Protein AF-A0A950A1R6-F1 (afdb_monomer_lite)

Foldseek 3Di:
DDDDDDDDDDDDLDDDDDDQQCQQDPVSLLPDQAFEAEDEDPVVVLVVQLLCCCVPPVDDSVVSVVVCVVCVVVCVVRRVVSQVSHQKYWYWYQAPVRDPQWTKIKIKGAQQADFQDQVVLAPPPPQQWDWDDDPRIIIIIGTSPHDPVSLVSSLVSLVVVVVVVVVVDDPCQQWDDDPNDIHGTSNRSNVVSRVVSSSSQQSVCVVVPDPHNTPVSPPPPPD

Radius of gyration: 19.08 Å; chains: 1; bounding box: 58×54×48 Å

Secondary structure (DSSP, 8-state):
--PPPP-PPPP-S-----STTTTSSHHHHHT-S--EEE---HHHHHHHHHHHHHHHH---HHHHHHHHHHHHHHIIIIIGGGGGG-SEEEEEE--TT-SSSS-EEEEEE-TTSPPP--GGGTTTS-SSEEEEEETTEEEEEE-TT--HHHHHHHHHHHHHTTGGGGGG--TTTTEEEETTEEEE-HHHHHHHHHHHHHHHHHHHHHHTT-S-S-TTSS-----

Sequence (223 aa):
GTFAAAEYVRPAQFTIVEGLLGFHSLAMRDNYDVRVFLDPPEDLRRKWKVQRDCSRRGYTTDQVLDELDRREADAEAYIRPQRRHADMVISFMPGDRGDPEHLDARIVMRPGIVHPELSPVIEGGADGISLVARGAESSLWVRGTISPARSAAIEEAVWDRMHFASHLRTERLGEFTVGTALHRSEPLAITQLLVLYHLVTARAAIALGAEHARSDLAPSRTL

pLDDT: mean 89.32, std 11.27, range [33.69, 98.56]

Structure (mmCIF, N/CA/C/O backbone):
data_AF-A0A950A1R6-F1
#
_entry.id   AF-A0A950A1R6-F1
#
loop_
_atom_site.group_PDB
_atom_site.id
_atom_site.type_symbol
_atom_site.label_atom_id
_atom_site.label_alt_id
_atom_site.label_comp_id
_atom_site.label_asym_id
_atom_site.label_entity_id
_atom_site.label_seq_id
_atom_site.pdbx_PDB_ins_code
_atom_site.Cartn_x
_atom_site.Cartn_y
_atom_site.Cartn_z
_atom_site.occupancy
_atom_site.B_iso_or_equiv
_atom_site.auth_seq_id
_atom_site.auth_comp_id
_atom_site.auth_asym_id
_atom_site.auth_atom_id
_atom_site.pdbx_PDB_model_num
ATOM 1 N N . GLY A 1 1 ? 9.796 -21.939 -15.899 1.00 79.62 1 GLY A N 1
ATOM 2 C CA . GLY A 1 1 ? 9.345 -22.331 -14.553 1.00 79.62 1 GLY A CA 1
ATOM 3 C C . GLY A 1 1 ? 8.593 -23.632 -14.677 1.00 79.62 1 GLY A C 1
ATOM 4 O O . GLY A 1 1 ? 7.817 -23.756 -15.614 1.00 79.62 1 GLY A O 1
ATOM 5 N N . THR A 1 2 ? 8.864 -24.593 -13.804 1.00 92.31 2 THR A N 1
ATOM 6 C CA . THR A 1 2 ? 8.184 -25.896 -13.739 1.00 92.31 2 THR A CA 1
ATOM 7 C C . THR A 1 2 ? 7.482 -26.015 -12.391 1.00 92.31 2 THR A C 1
ATOM 9 O O . THR A 1 2 ? 7.932 -25.409 -11.418 1.00 92.31 2 THR A O 1
ATOM 12 N N . PHE A 1 3 ? 6.388 -26.770 -12.320 1.00 95.62 3 PHE A N 1
ATOM 13 C CA . PHE A 1 3 ? 5.718 -27.024 -11.046 1.00 95.62 3 PHE A CA 1
ATOM 14 C C . PHE A 1 3 ? 6.556 -27.968 -10.177 1.00 95.62 3 PHE A C 1
ATOM 16 O O . PHE A 1 3 ? 7.070 -28.973 -10.669 1.00 95.62 3 PHE A O 1
ATOM 23 N N . ALA A 1 4 ? 6.699 -27.621 -8.899 1.00 94.62 4 ALA A N 1
ATOM 24 C CA . ALA A 1 4 ? 7.266 -28.494 -7.877 1.00 94.62 4 ALA A CA 1
ATOM 25 C C . ALA A 1 4 ? 6.161 -29.347 -7.228 1.00 94.62 4 ALA A C 1
ATOM 27 O O . ALA A 1 4 ? 4.973 -29.155 -7.500 1.00 94.62 4 ALA A O 1
ATOM 28 N N . ALA A 1 5 ? 6.555 -30.293 -6.372 1.00 96.62 5 ALA A N 1
ATOM 29 C CA . ALA A 1 5 ? 5.605 -31.032 -5.548 1.00 96.62 5 ALA A CA 1
ATOM 30 C C . ALA A 1 5 ? 4.842 -30.080 -4.611 1.00 96.62 5 ALA A C 1
ATOM 32 O O . ALA A 1 5 ? 5.361 -29.039 -4.211 1.00 96.62 5 ALA A O 1
ATOM 33 N N . ALA A 1 6 ? 3.607 -30.444 -4.267 1.00 96.12 6 ALA A N 1
ATOM 34 C CA . ALA A 1 6 ? 2.815 -29.667 -3.324 1.00 96.12 6 ALA A CA 1
ATOM 35 C C . ALA A 1 6 ? 3.449 -29.697 -1.925 1.00 96.12 6 ALA A C 1
ATOM 37 O O . ALA A 1 6 ? 3.903 -30.744 -1.460 1.00 96.12 6 ALA A O 1
ATOM 38 N N . GLU A 1 7 ? 3.417 -28.555 -1.243 1.00 96.25 7 GLU A N 1
ATOM 39 C CA . GLU A 1 7 ? 3.872 -28.412 0.137 1.00 96.25 7 GLU A CA 1
ATOM 40 C C . GLU A 1 7 ? 2.683 -28.138 1.057 1.00 96.25 7 GLU A C 1
ATOM 42 O O . GLU A 1 7 ? 1.759 -27.398 0.713 1.00 96.25 7 GLU A O 1
ATOM 47 N N . TYR A 1 8 ? 2.701 -28.742 2.246 1.00 95.94 8 TYR A N 1
ATOM 48 C CA . TYR A 1 8 ? 1.672 -28.493 3.246 1.00 95.94 8 TYR A CA 1
ATOM 49 C C . TYR A 1 8 ? 1.947 -27.182 3.983 1.00 95.94 8 TYR A C 1
ATOM 51 O O . TYR A 1 8 ? 2.934 -27.059 4.711 1.00 95.94 8 TYR A O 1
ATOM 59 N N . VAL A 1 9 ? 1.032 -26.226 3.842 1.00 94.75 9 VAL A N 1
ATOM 60 C CA . VAL A 1 9 ? 1.087 -24.939 4.538 1.00 94.75 9 VAL A CA 1
ATOM 61 C C . VAL A 1 9 ? 0.220 -25.015 5.793 1.00 94.75 9 VAL A C 1
ATOM 63 O O . VAL A 1 9 ? -0.993 -25.203 5.715 1.00 94.75 9 VAL A O 1
ATOM 66 N N . ARG A 1 10 ? 0.843 -24.883 6.970 1.00 95.75 10 ARG A N 1
ATOM 67 C CA . ARG A 1 10 ? 0.118 -24.826 8.248 1.00 95.75 10 ARG A CA 1
ATOM 68 C C . ARG A 1 10 ? -0.588 -23.474 8.396 1.00 95.75 10 ARG A C 1
ATOM 70 O O . ARG A 1 10 ? 0.050 -22.458 8.123 1.00 95.75 10 ARG A O 1
ATOM 77 N N . PRO A 1 11 ? -1.836 -23.440 8.898 1.00 93.31 11 PRO A N 1
ATOM 78 C CA . PRO A 1 11 ? -2.478 -22.187 9.274 1.00 93.31 11 PRO A CA 1
ATOM 79 C C . PRO A 1 11 ? -1.619 -21.405 10.272 1.00 93.31 11 PRO A C 1
ATOM 81 O O . PRO A 1 11 ? -1.135 -21.959 11.262 1.00 93.31 11 PRO A O 1
ATOM 84 N N . ALA A 1 12 ? -1.440 -20.117 10.000 1.00 92.62 12 ALA A N 1
ATOM 85 C CA . ALA A 1 12 ? -0.732 -19.176 10.856 1.00 92.62 12 ALA A CA 1
ATOM 86 C C . ALA A 1 12 ? -1.685 -18.071 11.323 1.00 92.62 12 ALA A C 1
ATOM 88 O O . ALA A 1 12 ? -2.748 -17.869 10.741 1.00 92.62 12 ALA A O 1
ATOM 89 N N . GLN A 1 13 ? -1.289 -17.327 12.361 1.00 90.12 13 GLN A N 1
ATOM 90 C CA . GLN A 1 13 ? -2.069 -16.179 12.850 1.00 90.12 13 GLN A CA 1
ATOM 91 C C . GLN A 1 13 ? -2.249 -15.095 11.782 1.00 90.12 13 GLN A C 1
ATOM 93 O O . GLN A 1 13 ? -3.247 -14.385 11.790 1.00 90.12 13 GLN A O 1
ATOM 98 N N . PHE A 1 14 ? -1.278 -14.983 10.877 1.00 92.50 14 PHE A N 1
ATOM 99 C CA . PHE A 1 14 ? -1.324 -14.127 9.705 1.00 92.50 14 PHE A CA 1
ATOM 100 C C . PHE A 1 14 ? -0.928 -14.953 8.488 1.00 92.50 14 PHE A C 1
ATOM 102 O O . PHE A 1 14 ? 0.112 -15.610 8.503 1.00 92.50 14 PHE A O 1
ATOM 109 N N . THR A 1 15 ? -1.741 -14.893 7.437 1.00 94.00 15 THR A N 1
ATOM 110 C CA . THR A 1 15 ? -1.428 -15.487 6.134 1.00 94.00 15 THR A CA 1
ATOM 111 C C . THR A 1 15 ? -1.479 -14.383 5.089 1.00 94.00 15 THR A C 1
ATOM 113 O O . THR A 1 15 ? -2.528 -13.783 4.876 1.00 94.00 15 THR A O 1
ATOM 116 N N . ILE A 1 16 ? -0.342 -14.097 4.453 1.00 94.50 16 ILE A N 1
ATOM 117 C CA . ILE A 1 16 ? -0.253 -13.112 3.372 1.00 94.50 16 ILE A CA 1
ATOM 118 C C . ILE A 1 16 ? -0.259 -13.871 2.051 1.00 94.50 16 ILE A C 1
ATOM 120 O O . ILE A 1 16 ? 0.627 -14.685 1.793 1.00 94.50 16 ILE A O 1
ATOM 124 N N . VAL A 1 17 ? -1.257 -13.596 1.215 1.00 95.00 17 VAL A N 1
ATOM 125 C CA . VAL A 1 17 ? -1.349 -14.133 -0.144 1.00 95.00 17 VAL A CA 1
ATOM 126 C C . VAL A 1 17 ? -0.977 -13.020 -1.115 1.00 95.00 17 VAL A C 1
ATOM 128 O O . VAL A 1 17 ? -1.732 -12.064 -1.279 1.00 95.00 17 VAL A O 1
ATOM 131 N N . GLU A 1 18 ? 0.187 -13.133 -1.757 1.00 95.88 18 GLU A N 1
ATOM 132 C CA . GLU A 1 18 ? 0.622 -12.190 -2.792 1.00 95.88 18 GLU A CA 1
ATOM 133 C C . GLU A 1 18 ? 0.590 -12.820 -4.184 1.00 95.88 18 GLU A C 1
ATOM 135 O O . GLU A 1 18 ? 0.869 -14.005 -4.371 1.00 95.88 18 GLU A O 1
ATOM 140 N N . GLY A 1 19 ? 0.269 -12.012 -5.190 1.00 94.81 19 GLY A N 1
ATOM 141 C CA . GLY A 1 19 ? 0.317 -12.452 -6.573 1.00 94.81 19 GLY A CA 1
ATOM 142 C C . GLY A 1 19 ? -0.519 -11.595 -7.507 1.00 94.81 19 GLY A C 1
ATOM 143 O O . GLY A 1 19 ? -1.143 -10.611 -7.121 1.00 94.81 19 GLY A O 1
ATOM 144 N N . LEU A 1 20 ? -0.536 -12.009 -8.770 1.00 96.44 20 LEU A N 1
ATOM 145 C CA . LEU A 1 20 ? -1.215 -11.306 -9.858 1.00 96.44 20 LEU A CA 1
ATOM 146 C C . LEU A 1 20 ? -2.751 -11.376 -9.755 1.00 96.44 20 LEU A C 1
ATOM 148 O O . LEU A 1 20 ? -3.447 -10.451 -10.160 1.00 96.44 20 LEU A O 1
ATOM 152 N N . LEU A 1 21 ? -3.293 -12.468 -9.211 1.00 96.06 21 LEU A N 1
ATOM 153 C CA . LEU A 1 21 ? -4.729 -12.779 -9.238 1.00 96.06 21 LEU A CA 1
ATOM 154 C C . LEU A 1 21 ? -5.360 -12.840 -7.840 1.00 96.06 21 LEU A C 1
ATOM 156 O O . LEU A 1 21 ? -6.347 -13.546 -7.639 1.00 96.06 21 LEU A O 1
ATOM 160 N N . GLY A 1 22 ? -4.792 -12.104 -6.879 1.00 94.12 22 GLY A N 1
ATOM 161 C CA . GLY A 1 22 ? -5.210 -12.140 -5.477 1.00 94.12 22 GLY A CA 1
ATOM 162 C C . GLY A 1 22 ? -6.711 -11.917 -5.279 1.00 94.12 22 GLY A C 1
ATOM 163 O O . GLY A 1 22 ? -7.313 -12.603 -4.467 1.00 94.12 22 GLY A O 1
ATOM 164 N N . PHE A 1 23 ? -7.346 -11.045 -6.067 1.00 95.50 23 PHE A N 1
ATOM 165 C CA . PHE A 1 23 ? -8.772 -10.707 -5.972 1.00 95.50 23 PHE A CA 1
ATOM 166 C C . PHE A 1 23 ? -9.570 -11.168 -7.199 1.00 95.50 23 PHE A C 1
ATOM 168 O O . PHE A 1 23 ? -10.625 -10.608 -7.499 1.00 95.50 23 PHE A O 1
ATOM 175 N N . HIS A 1 24 ? -9.088 -12.155 -7.957 1.00 94.50 24 HIS A N 1
ATOM 176 C CA . HIS A 1 24 ? -9.729 -12.524 -9.217 1.00 94.50 24 HIS A CA 1
ATOM 177 C C . HIS A 1 24 ? -11.096 -13.191 -9.007 1.00 94.50 24 HIS A C 1
ATOM 179 O O . HIS A 1 24 ? -12.072 -12.776 -9.630 1.00 94.50 24 HIS A O 1
ATOM 185 N N . SER A 1 25 ? -11.205 -14.154 -8.088 1.00 94.31 25 SER A N 1
ATOM 186 C CA . SER A 1 25 ? -12.471 -14.837 -7.782 1.00 94.31 25 SER A CA 1
ATOM 187 C C . SER A 1 25 ? -13.187 -14.210 -6.584 1.00 94.31 25 SER A C 1
ATOM 189 O O . SER A 1 25 ? -12.543 -13.671 -5.687 1.00 94.31 25 SER A O 1
ATOM 191 N N . LEU A 1 26 ? -14.522 -14.294 -6.556 1.00 93.62 26 LEU A N 1
ATOM 192 C CA . LEU A 1 26 ? -15.313 -13.849 -5.403 1.00 93.62 26 LEU A CA 1
ATOM 193 C C . LEU A 1 26 ? -14.938 -14.635 -4.139 1.00 93.62 26 LEU A C 1
ATOM 195 O O . LEU A 1 26 ? -14.620 -14.027 -3.128 1.00 93.62 26 LEU A O 1
ATOM 199 N N . ALA A 1 27 ? -14.830 -15.963 -4.249 1.00 92.44 27 ALA A N 1
ATOM 200 C CA . ALA A 1 27 ? -14.445 -16.823 -3.135 1.00 92.44 27 ALA A CA 1
ATOM 201 C C . ALA A 1 27 ? -13.126 -16.385 -2.478 1.00 92.44 27 ALA A C 1
ATOM 203 O O . ALA A 1 27 ? -13.038 -16.351 -1.260 1.00 92.44 27 ALA A O 1
ATOM 204 N N . MET A 1 28 ? -12.107 -15.988 -3.249 1.00 92.19 28 MET A N 1
ATOM 205 C CA . MET A 1 28 ? -10.870 -15.456 -2.661 1.00 92.19 28 MET A CA 1
ATOM 206 C C . MET A 1 28 ? -11.112 -14.139 -1.918 1.00 92.19 28 MET A C 1
ATOM 208 O O . MET A 1 28 ? -10.636 -13.977 -0.802 1.00 92.19 28 MET A O 1
ATOM 212 N N . ARG A 1 29 ? -11.876 -13.211 -2.508 1.00 93.00 29 ARG A N 1
ATOM 213 C CA . ARG A 1 29 ? -12.161 -11.892 -1.910 1.00 93.00 29 ARG A CA 1
ATOM 214 C C . ARG A 1 29 ? -12.887 -11.989 -0.573 1.00 93.00 29 ARG A C 1
ATOM 216 O O . ARG A 1 29 ? -12.675 -11.111 0.264 1.00 93.00 29 ARG A O 1
ATOM 223 N N . ASP A 1 30 ? -13.725 -13.004 -0.412 1.00 91.56 30 ASP A N 1
ATOM 224 C CA . ASP A 1 30 ? -14.520 -13.222 0.798 1.00 91.56 30 ASP A CA 1
ATOM 225 C C . ASP A 1 30 ? -13.678 -13.819 1.936 1.00 91.56 30 ASP A C 1
ATOM 227 O O . ASP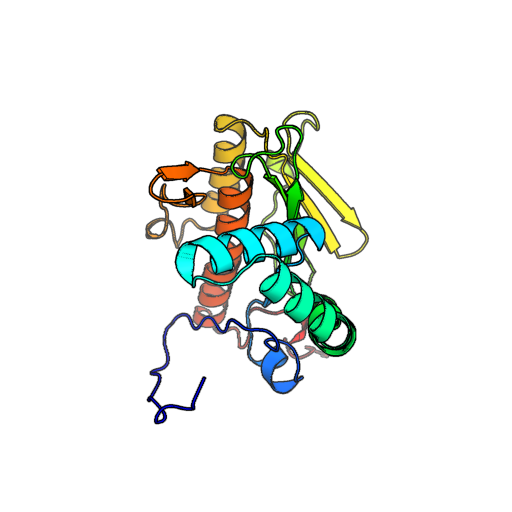 A 1 30 ? -14.048 -13.695 3.092 1.00 91.56 30 ASP A O 1
ATOM 231 N N . ASN A 1 31 ? -12.510 -14.399 1.630 1.00 91.69 31 ASN A N 1
ATOM 232 C CA . ASN A 1 31 ? -11.597 -14.973 2.625 1.00 91.69 31 ASN A CA 1
ATOM 233 C C . ASN A 1 31 ? -10.536 -13.986 3.148 1.00 91.69 31 ASN A C 1
ATOM 235 O O . ASN A 1 31 ? -9.725 -14.365 3.990 1.00 91.69 31 ASN A O 1
ATOM 239 N N . TYR A 1 32 ? -10.476 -12.751 2.638 1.00 93.94 32 TYR A N 1
ATOM 240 C CA . TYR A 1 32 ? -9.476 -11.773 3.082 1.00 93.94 32 TYR A CA 1
ATOM 241 C C . TYR A 1 32 ? -10.065 -10.728 4.017 1.00 93.94 32 TYR A C 1
ATOM 243 O O . TYR A 1 32 ? -10.950 -9.965 3.621 1.00 93.94 32 TYR A O 1
ATOM 251 N N . ASP A 1 33 ? -9.452 -10.600 5.191 1.00 94.81 33 ASP A N 1
ATOM 252 C CA . ASP A 1 33 ? -9.733 -9.535 6.155 1.00 94.81 33 ASP A CA 1
ATOM 253 C C . ASP A 1 33 ? -9.208 -8.164 5.720 1.00 94.81 33 ASP A C 1
ATOM 255 O O . ASP A 1 33 ? -9.780 -7.137 6.072 1.00 94.81 33 ASP A O 1
ATOM 259 N N . VAL A 1 34 ? -8.115 -8.136 4.951 1.00 95.69 34 VAL A N 1
ATOM 260 C CA . VAL A 1 34 ? -7.489 -6.908 4.444 1.00 95.69 34 VAL A CA 1
ATOM 261 C C . VAL A 1 34 ? -7.007 -7.146 3.019 1.00 95.69 34 VAL A C 1
ATOM 263 O O . VAL A 1 34 ? -6.247 -8.080 2.760 1.00 95.69 34 VAL A O 1
ATOM 266 N N . ARG A 1 35 ? -7.414 -6.287 2.081 1.00 96.94 35 ARG A N 1
ATOM 267 C CA . ARG A 1 35 ? -7.009 -6.362 0.670 1.00 96.94 35 ARG A CA 1
ATOM 268 C C . ARG A 1 35 ? -6.211 -5.131 0.274 1.00 96.94 35 ARG A C 1
ATOM 270 O O . ARG A 1 35 ? -6.727 -4.015 0.276 1.00 96.94 35 ARG A O 1
ATOM 277 N N . VAL A 1 36 ? -4.966 -5.341 -0.138 1.00 97.81 36 VAL A N 1
ATOM 278 C CA . VAL A 1 36 ? -4.058 -4.274 -0.575 1.00 97.81 36 VAL A CA 1
ATOM 279 C C . VAL A 1 36 ? -3.713 -4.460 -2.049 1.00 97.81 36 VAL A C 1
ATOM 281 O O . VAL A 1 36 ? -3.345 -5.554 -2.468 1.00 97.81 36 VAL A O 1
ATOM 284 N N . PHE A 1 37 ? -3.811 -3.394 -2.841 1.00 98.38 37 PHE A N 1
ATOM 285 C CA . PHE A 1 37 ? -3.404 -3.386 -4.246 1.00 98.38 37 PHE A CA 1
ATOM 286 C C . PHE A 1 37 ? -2.304 -2.349 -4.473 1.00 98.38 37 PHE A C 1
ATOM 288 O O . PHE A 1 37 ? -2.469 -1.182 -4.122 1.00 98.38 37 PHE A O 1
ATOM 295 N N . LEU A 1 38 ? -1.195 -2.767 -5.084 1.00 97.88 38 LEU A N 1
ATOM 296 C CA . LEU A 1 38 ? -0.124 -1.863 -5.502 1.00 97.88 38 LEU A CA 1
ATOM 297 C C . LEU A 1 38 ? -0.393 -1.378 -6.931 1.00 97.88 38 LEU A C 1
ATOM 299 O O . LEU A 1 38 ? -0.439 -2.185 -7.856 1.00 97.88 38 LEU A O 1
ATOM 303 N N . ASP A 1 39 ? -0.541 -0.067 -7.105 1.00 97.12 39 ASP A N 1
ATOM 304 C CA . ASP A 1 39 ? -0.859 0.592 -8.380 1.00 97.12 39 ASP A CA 1
ATOM 305 C C . ASP A 1 39 ? 0.150 1.703 -8.730 1.00 97.12 39 ASP A C 1
ATOM 307 O O . ASP A 1 39 ? -0.251 2.850 -8.928 1.00 97.12 39 ASP A O 1
ATOM 311 N N . PRO A 1 40 ? 1.472 1.430 -8.748 1.00 95.62 40 PRO A N 1
ATOM 312 C CA . PRO A 1 40 ? 2.439 2.434 -9.177 1.00 95.62 40 PRO A CA 1
ATOM 313 C C . PRO A 1 40 ? 2.235 2.787 -10.664 1.00 95.62 40 PRO A C 1
ATOM 315 O O . PRO A 1 40 ? 1.811 1.925 -11.443 1.00 95.62 40 PRO A O 1
ATOM 318 N N . PRO A 1 41 ? 2.608 4.006 -11.101 1.00 94.44 41 PRO A N 1
ATOM 319 C CA . PRO A 1 41 ? 2.621 4.368 -12.512 1.00 94.44 41 PRO A CA 1
ATOM 320 C C . PRO A 1 41 ? 3.428 3.373 -13.348 1.00 94.44 41 PRO A C 1
ATOM 322 O O . PRO A 1 41 ? 4.478 2.881 -12.923 1.00 94.44 41 PRO A O 1
ATOM 325 N N . GLU A 1 42 ? 2.944 3.114 -14.561 1.00 91.50 42 GLU A N 1
ATOM 326 C CA . GLU A 1 42 ? 3.490 2.093 -15.455 1.00 91.50 42 GLU A CA 1
ATOM 327 C C . GLU A 1 42 ? 4.983 2.305 -15.744 1.00 91.50 42 GLU A C 1
ATOM 329 O O . GLU A 1 42 ? 5.767 1.364 -15.638 1.00 91.50 42 GLU A O 1
ATOM 334 N N . ASP A 1 43 ? 5.406 3.546 -15.984 1.00 91.94 43 ASP A N 1
ATOM 335 C CA . ASP A 1 43 ? 6.810 3.881 -16.252 1.00 91.94 43 ASP A CA 1
ATOM 336 C C . ASP A 1 43 ? 7.729 3.541 -15.071 1.00 91.94 43 ASP A C 1
ATOM 338 O O . ASP A 1 43 ? 8.812 2.973 -15.248 1.00 91.94 43 ASP A O 1
ATOM 342 N N . LEU A 1 44 ? 7.285 3.829 -13.842 1.00 92.50 44 LEU A N 1
ATOM 343 C CA . LEU A 1 44 ? 8.042 3.509 -12.632 1.00 92.50 44 LEU A CA 1
ATOM 344 C C . LEU A 1 44 ? 8.111 1.991 -12.419 1.00 92.50 44 LEU A C 1
ATOM 346 O O . LEU A 1 44 ? 9.180 1.448 -12.131 1.00 92.50 44 LEU A O 1
ATOM 350 N N . ARG A 1 45 ? 6.992 1.289 -12.636 1.00 92.88 45 ARG A N 1
ATOM 351 C CA . ARG A 1 45 ? 6.911 -0.175 -12.559 1.00 92.88 45 ARG A CA 1
ATOM 352 C C . ARG A 1 45 ? 7.845 -0.847 -13.569 1.00 92.88 45 ARG A C 1
ATOM 354 O O . ARG A 1 45 ? 8.573 -1.777 -13.204 1.00 92.88 45 ARG A O 1
ATOM 361 N N . ARG A 1 46 ? 7.854 -0.372 -14.820 1.00 92.06 46 ARG A N 1
ATOM 362 C CA . ARG A 1 46 ? 8.752 -0.840 -15.888 1.00 92.06 46 ARG A CA 1
ATOM 363 C C . ARG A 1 46 ? 10.210 -0.609 -15.507 1.00 92.06 46 ARG A C 1
ATOM 365 O O . ARG A 1 46 ? 10.994 -1.557 -15.552 1.00 92.06 46 ARG A O 1
ATOM 372 N N . LYS A 1 47 ? 10.557 0.593 -15.026 1.00 90.50 47 LYS A N 1
ATOM 373 C CA . LYS A 1 47 ? 11.910 0.929 -14.549 1.00 90.50 47 LYS A CA 1
ATOM 374 C C . LYS A 1 47 ? 12.386 -0.033 -13.460 1.00 90.50 47 LYS A C 1
ATOM 376 O O . LYS A 1 47 ? 13.469 -0.603 -13.588 1.00 90.50 47 LYS A O 1
ATOM 381 N N . TRP A 1 48 ? 11.578 -0.275 -12.427 1.00 89.94 48 TRP A N 1
ATOM 382 C CA . TRP A 1 48 ? 11.926 -1.219 -11.359 1.00 89.94 48 TRP A CA 1
ATOM 383 C C . TRP A 1 48 ? 12.103 -2.648 -11.864 1.00 89.94 48 TRP A C 1
ATOM 385 O O . TRP A 1 48 ? 13.034 -3.342 -11.448 1.00 89.94 48 TRP A O 1
ATOM 395 N N . LYS A 1 49 ? 11.238 -3.101 -12.778 1.00 89.31 49 LYS A N 1
ATOM 396 C CA . LYS A 1 49 ? 11.342 -4.446 -13.347 1.00 89.31 49 LYS A CA 1
ATOM 397 C C . LYS A 1 49 ? 12.606 -4.612 -14.186 1.00 89.31 49 LYS A C 1
ATOM 399 O O . LYS A 1 49 ? 13.297 -5.609 -13.997 1.00 89.31 49 LYS A O 1
ATOM 404 N N . VAL A 1 50 ? 12.926 -3.650 -15.052 1.00 89.31 50 VAL A N 1
ATOM 405 C CA . VAL A 1 50 ? 14.161 -3.652 -15.854 1.00 89.31 50 VAL A CA 1
ATOM 406 C C . VAL A 1 50 ? 15.379 -3.669 -14.939 1.00 89.31 50 VAL A C 1
ATOM 408 O O . VAL A 1 50 ? 16.214 -4.560 -15.068 1.00 89.31 50 VAL A O 1
ATOM 411 N N . GLN A 1 51 ? 15.446 -2.763 -13.958 1.00 85.31 51 GLN A N 1
ATOM 412 C CA . GLN A 1 51 ? 16.555 -2.714 -13.003 1.00 85.31 51 GLN A CA 1
ATOM 413 C C . GLN A 1 51 ? 16.736 -4.049 -12.277 1.00 85.31 51 GLN A C 1
ATOM 415 O O . GLN A 1 51 ? 17.849 -4.566 -12.213 1.00 85.31 51 GLN A O 1
ATOM 420 N N . ARG A 1 52 ? 15.655 -4.649 -11.771 1.00 85.00 52 ARG A N 1
ATOM 421 C CA . ARG A 1 52 ? 15.707 -5.926 -11.052 1.00 85.00 52 ARG A CA 1
ATOM 422 C C . ARG A 1 52 ? 16.101 -7.095 -11.957 1.00 85.00 52 ARG A C 1
ATOM 424 O O . ARG A 1 52 ? 16.945 -7.898 -11.567 1.00 85.00 52 ARG A O 1
ATOM 431 N N . ASP A 1 53 ? 15.474 -7.226 -13.123 1.00 84.31 53 ASP A N 1
ATOM 432 C CA . ASP A 1 53 ? 15.638 -8.398 -13.988 1.00 84.31 53 ASP A CA 1
ATOM 433 C C . ASP A 1 53 ? 16.972 -8.344 -14.765 1.00 84.31 53 ASP A C 1
ATOM 435 O O . ASP A 1 53 ? 17.611 -9.383 -14.930 1.00 84.31 53 ASP A O 1
ATOM 439 N N . CYS A 1 54 ? 17.468 -7.157 -15.129 1.00 85.19 54 CYS A N 1
ATOM 440 C CA . CYS A 1 54 ? 18.791 -7.016 -15.749 1.00 85.19 54 CYS A CA 1
ATOM 441 C C . CYS A 1 54 ? 19.926 -7.193 -14.726 1.00 85.19 54 CYS A C 1
ATOM 443 O O . CYS A 1 54 ? 20.893 -7.896 -15.001 1.00 85.19 54 CYS A O 1
ATOM 445 N N . SER A 1 55 ? 19.805 -6.621 -13.517 1.00 77.75 55 SER A N 1
ATOM 446 C CA . SER A 1 55 ? 20.874 -6.708 -12.502 1.00 77.75 55 SER A CA 1
ATOM 447 C C . SER A 1 55 ? 20.994 -8.077 -11.831 1.00 77.75 55 SER A C 1
ATOM 449 O O . SER A 1 55 ? 22.096 -8.486 -11.477 1.00 77.75 55 SER A O 1
ATOM 451 N N . ARG A 1 56 ? 19.877 -8.792 -11.628 1.00 68.00 56 ARG A N 1
ATOM 452 C CA . ARG A 1 56 ? 19.857 -10.044 -10.846 1.00 68.00 56 ARG A CA 1
ATOM 453 C C . ARG A 1 56 ? 19.667 -11.306 -11.678 1.00 68.00 56 ARG A C 1
ATOM 455 O O . ARG A 1 56 ? 19.928 -12.390 -11.166 1.00 68.00 56 ARG A O 1
ATOM 462 N N . ARG A 1 57 ? 19.150 -11.200 -12.906 1.00 73.81 57 ARG A N 1
ATOM 463 C CA . ARG A 1 57 ? 18.728 -12.368 -13.706 1.00 73.81 57 ARG A CA 1
ATOM 464 C C . ARG A 1 57 ? 19.359 -12.429 -15.1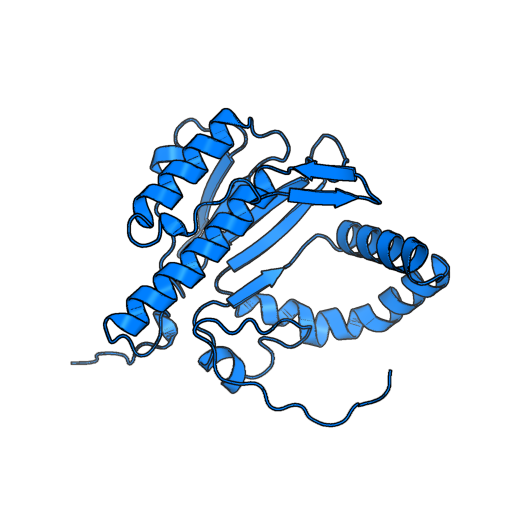00 1.00 73.81 57 ARG A C 1
ATOM 466 O O . ARG A 1 57 ? 19.067 -13.367 -15.832 1.00 73.81 57 ARG A O 1
ATOM 473 N N . GLY A 1 58 ? 20.224 -11.471 -15.450 1.00 76.31 58 GLY A N 1
ATOM 474 C CA . GLY A 1 58 ? 21.010 -11.489 -16.689 1.00 76.31 58 GLY A CA 1
ATOM 475 C C . GLY A 1 58 ? 20.208 -11.253 -17.973 1.00 76.31 58 GLY A C 1
ATOM 476 O O . GLY A 1 58 ? 20.714 -11.542 -19.054 1.00 76.31 58 GLY A O 1
ATOM 477 N N . TYR A 1 59 ? 18.972 -10.754 -17.875 1.00 82.44 59 TYR A N 1
ATOM 478 C CA . TYR A 1 59 ? 18.193 -10.368 -19.053 1.00 82.44 59 TYR A CA 1
ATOM 479 C C . TYR A 1 59 ? 18.707 -9.056 -19.650 1.00 82.44 59 TYR A C 1
ATOM 481 O O . TYR A 1 59 ? 19.211 -8.192 -18.933 1.00 82.44 59 TYR A O 1
ATOM 489 N N . THR A 1 60 ? 18.537 -8.894 -20.960 1.00 87.38 60 THR A N 1
ATOM 490 C CA . THR A 1 60 ? 18.731 -7.597 -21.627 1.00 87.38 60 THR A CA 1
ATOM 491 C C . THR A 1 60 ? 17.511 -6.700 -21.417 1.00 87.38 60 THR A C 1
ATOM 493 O O . THR A 1 60 ? 16.400 -7.192 -21.209 1.00 87.38 60 THR A O 1
ATOM 496 N N . THR A 1 61 ? 17.704 -5.381 -21.490 1.00 87.00 61 THR A N 1
ATOM 497 C CA . THR A 1 61 ? 16.607 -4.406 -21.386 1.00 87.00 61 THR A CA 1
ATOM 498 C C . THR A 1 61 ? 15.496 -4.708 -22.390 1.00 87.00 61 THR A C 1
ATOM 500 O O . THR A 1 61 ? 14.338 -4.791 -21.987 1.00 87.00 61 THR A O 1
ATOM 503 N N . ASP A 1 62 ? 15.850 -4.954 -23.652 1.00 88.88 62 ASP A N 1
ATOM 504 C CA . ASP A 1 62 ? 14.891 -5.195 -24.737 1.00 88.88 62 ASP A CA 1
ATOM 505 C C . ASP A 1 62 ? 14.024 -6.426 -24.457 1.00 88.88 62 ASP A C 1
ATOM 507 O O . ASP A 1 62 ? 12.803 -6.339 -24.494 1.00 88.88 62 ASP A O 1
ATOM 511 N N . GLN A 1 63 ? 14.626 -7.538 -24.017 1.00 88.94 63 GLN A N 1
ATOM 512 C CA . GLN A 1 63 ? 13.872 -8.739 -23.631 1.00 88.94 63 GLN A CA 1
ATOM 513 C C . GLN A 1 63 ? 12.859 -8.474 -22.510 1.00 88.94 63 GLN A C 1
ATOM 515 O O . GLN A 1 63 ? 11.781 -9.068 -22.483 1.00 88.94 63 GLN A O 1
ATOM 520 N N . VAL A 1 64 ? 13.212 -7.621 -21.543 1.00 88.31 64 VAL A N 1
ATOM 521 C CA . VAL A 1 64 ? 12.316 -7.286 -20.431 1.00 88.31 64 VAL A CA 1
ATOM 522 C C . VAL A 1 64 ? 11.176 -6.383 -20.900 1.00 88.31 64 VAL A C 1
ATOM 524 O O . VAL A 1 64 ? 10.054 -6.552 -20.417 1.00 88.31 64 VAL A O 1
ATOM 527 N N . LEU A 1 65 ? 11.453 -5.446 -21.809 1.00 90.12 65 LEU A N 1
ATOM 528 C CA . LEU A 1 65 ? 10.457 -4.538 -22.377 1.00 90.12 65 LEU A CA 1
ATOM 529 C C . LEU A 1 65 ? 9.492 -5.270 -23.316 1.00 90.12 65 LEU A C 1
ATOM 531 O O . LEU A 1 65 ? 8.286 -5.159 -23.119 1.00 90.12 65 LEU A O 1
ATOM 535 N N . ASP A 1 66 ? 9.997 -6.107 -24.221 1.00 92.75 66 ASP A N 1
ATOM 536 C CA . ASP A 1 66 ? 9.174 -6.916 -25.128 1.00 92.75 66 ASP A CA 1
ATOM 537 C C . ASP A 1 66 ? 8.200 -7.812 -24.349 1.00 92.75 66 ASP A C 1
ATOM 539 O O . ASP A 1 66 ? 7.012 -7.915 -24.660 1.00 92.75 66 ASP A O 1
ATOM 543 N N . GLU A 1 67 ? 8.685 -8.445 -23.277 1.00 90.56 67 GLU A N 1
ATOM 544 C CA . GLU A 1 67 ? 7.862 -9.300 -22.423 1.00 90.56 67 GLU A CA 1
ATOM 545 C C . GLU A 1 67 ? 6.821 -8.504 -21.622 1.00 90.56 67 GLU A C 1
ATOM 547 O O . GLU A 1 67 ? 5.755 -9.031 -21.293 1.00 90.56 67 GLU A O 1
ATOM 552 N N . LEU A 1 68 ? 7.123 -7.250 -21.281 1.00 91.12 68 LEU A N 1
ATOM 553 C CA . LEU A 1 68 ? 6.174 -6.342 -20.643 1.00 91.12 68 LEU A CA 1
ATOM 554 C C . LEU A 1 68 ? 5.072 -5.924 -21.612 1.00 91.12 68 LEU A C 1
ATOM 556 O O . LEU A 1 68 ? 3.900 -6.036 -21.258 1.00 91.12 68 LEU A O 1
ATOM 560 N N . ASP A 1 69 ? 5.438 -5.518 -22.825 1.00 93.62 69 ASP A N 1
ATOM 561 C CA . ASP A 1 69 ? 4.491 -5.099 -23.857 1.00 93.62 69 ASP A CA 1
ATOM 562 C C . ASP A 1 69 ? 3.563 -6.246 -24.258 1.00 93.62 69 ASP A C 1
ATOM 564 O O . ASP A 1 69 ? 2.343 -6.079 -24.310 1.00 93.62 69 ASP A O 1
ATOM 568 N N . ARG A 1 70 ? 4.110 -7.457 -24.411 1.00 95.00 70 ARG A N 1
ATOM 569 C CA . ARG A 1 70 ? 3.328 -8.664 -24.709 1.00 95.00 70 ARG A CA 1
ATOM 570 C C . ARG A 1 70 ? 2.261 -8.970 -23.652 1.00 95.00 70 ARG A C 1
ATOM 572 O O . ARG A 1 70 ? 1.239 -9.570 -23.975 1.00 95.00 70 ARG A O 1
ATOM 579 N N . ARG A 1 71 ? 2.504 -8.609 -22.389 1.00 93.75 71 ARG A N 1
ATOM 580 C CA . ARG A 1 71 ? 1.625 -8.915 -21.245 1.00 93.75 71 ARG A CA 1
ATOM 581 C C . ARG A 1 71 ? 0.691 -7.766 -20.866 1.00 93.75 71 ARG A C 1
ATOM 583 O O . ARG A 1 71 ? -0.132 -7.950 -19.972 1.00 93.75 71 ARG A O 1
ATOM 590 N N . GLU A 1 72 ? 0.798 -6.600 -21.502 1.00 94.31 72 GLU A N 1
ATOM 591 C CA . GLU A 1 72 ? 0.016 -5.423 -21.110 1.00 94.31 72 GLU A CA 1
ATOM 592 C C . GLU A 1 72 ? -1.490 -5.639 -21.304 1.00 94.31 72 GLU A C 1
ATOM 594 O O . GLU A 1 72 ? -2.277 -5.308 -20.421 1.00 94.31 72 GLU A O 1
ATOM 599 N N . ALA A 1 73 ? -1.895 -6.288 -22.401 1.00 96.00 73 ALA A N 1
ATOM 600 C CA . ALA A 1 73 ? -3.302 -6.610 -22.648 1.00 96.00 73 ALA A CA 1
ATOM 601 C C . ALA A 1 73 ? -3.899 -7.507 -21.545 1.00 96.00 73 ALA A C 1
ATOM 603 O O . ALA A 1 73 ? -5.013 -7.264 -21.081 1.00 96.00 73 ALA A O 1
ATOM 604 N N . ASP A 1 74 ? -3.139 -8.497 -21.067 1.00 96.62 74 ASP A N 1
ATOM 605 C CA . ASP A 1 74 ? -3.558 -9.359 -19.957 1.00 96.62 74 ASP A CA 1
ATOM 606 C C . ASP A 1 74 ? -3.594 -8.589 -18.628 1.00 96.62 74 ASP A C 1
ATOM 608 O O . ASP A 1 74 ? -4.474 -8.814 -17.792 1.00 96.62 74 ASP A O 1
ATOM 612 N N . ALA A 1 75 ? -2.649 -7.668 -18.418 1.00 95.31 75 ALA A N 1
ATOM 613 C CA . ALA A 1 75 ? -2.629 -6.816 -17.237 1.00 95.31 75 ALA A CA 1
ATOM 614 C C . ALA A 1 75 ? -3.878 -5.925 -17.169 1.00 95.31 75 ALA A C 1
ATOM 616 O O . ALA A 1 75 ? -4.526 -5.859 -16.120 1.00 95.31 75 ALA A O 1
ATOM 617 N N . GLU A 1 76 ? -4.249 -5.300 -18.285 1.00 95.88 76 GLU A N 1
ATOM 618 C CA . GLU A 1 76 ? -5.453 -4.478 -18.406 1.00 95.88 76 GLU A CA 1
ATOM 619 C C . GLU A 1 76 ? -6.734 -5.308 -18.239 1.00 95.88 76 GLU A C 1
ATOM 621 O O . GLU A 1 76 ? -7.656 -4.897 -17.538 1.00 95.88 76 GLU A O 1
ATOM 626 N N . ALA A 1 77 ? -6.785 -6.511 -18.818 1.00 96.75 77 ALA A N 1
ATOM 627 C CA . ALA A 1 77 ? -7.975 -7.355 -18.767 1.00 96.75 77 ALA A CA 1
ATOM 628 C C . ALA A 1 77 ? -8.196 -8.021 -17.399 1.00 96.75 77 ALA A C 1
ATOM 630 O O . ALA A 1 77 ? -9.334 -8.132 -16.936 1.00 96.75 77 ALA A O 1
ATOM 631 N N . TYR A 1 78 ? -7.126 -8.477 -16.740 1.00 96.88 78 TYR A N 1
ATOM 632 C CA . TYR A 1 78 ? -7.243 -9.381 -15.591 1.00 96.88 78 TYR A CA 1
ATOM 633 C C . TYR A 1 78 ? -6.631 -8.844 -14.302 1.00 96.88 78 TYR A C 1
ATOM 635 O O . TYR A 1 78 ? -7.086 -9.235 -13.227 1.00 96.88 78 TYR A O 1
ATOM 643 N N . ILE A 1 79 ? -5.636 -7.954 -14.363 1.00 97.00 79 ILE A N 1
ATOM 644 C CA . ILE A 1 79 ? -4.888 -7.490 -13.182 1.00 97.00 79 ILE A CA 1
ATOM 645 C C . ILE A 1 79 ? -5.431 -6.158 -12.671 1.00 97.00 79 ILE A C 1
ATOM 647 O O . ILE A 1 79 ? -5.957 -6.096 -11.560 1.00 97.00 79 ILE A O 1
ATOM 651 N N . ARG A 1 80 ? -5.373 -5.098 -13.481 1.00 96.69 80 ARG A N 1
ATOM 652 C CA . ARG A 1 80 ? -5.791 -3.741 -13.086 1.00 96.69 80 ARG A CA 1
ATOM 653 C C . ARG A 1 80 ? -7.254 -3.653 -12.617 1.00 96.69 80 ARG A C 1
ATOM 655 O O . ARG A 1 80 ? -7.501 -2.948 -11.634 1.00 96.69 80 ARG A O 1
ATOM 662 N N . PRO A 1 81 ? -8.233 -4.392 -13.186 1.00 97.56 81 PRO A N 1
ATOM 663 C CA . PRO A 1 81 ? -9.616 -4.338 -12.713 1.00 97.56 81 PRO A CA 1
ATOM 664 C C . PRO A 1 81 ? -9.788 -4.812 -11.268 1.00 97.56 81 PRO A C 1
ATOM 666 O O . PRO A 1 81 ? -10.714 -4.367 -10.589 1.00 97.56 81 PRO A O 1
ATOM 669 N N . GLN A 1 82 ? -8.890 -5.669 -10.766 1.00 97.69 82 GLN A N 1
ATOM 670 C CA . GLN A 1 82 ? -8.928 -6.150 -9.382 1.00 97.69 82 GLN A CA 1
ATOM 671 C C . GLN A 1 82 ? -8.729 -5.021 -8.360 1.00 97.69 82 GLN A C 1
ATOM 673 O O . GLN A 1 82 ? -9.216 -5.139 -7.237 1.00 97.69 82 GLN A O 1
ATOM 678 N N . ARG A 1 83 ? -8.118 -3.891 -8.754 1.00 97.38 83 ARG A N 1
ATOM 679 C CA . ARG A 1 83 ? -7.934 -2.694 -7.917 1.00 97.38 83 ARG A CA 1
ATOM 680 C C . ARG A 1 83 ? -9.222 -2.225 -7.250 1.00 97.38 83 ARG A C 1
ATOM 682 O O . ARG A 1 83 ? -9.162 -1.723 -6.134 1.00 97.38 83 ARG A O 1
ATOM 689 N N . ARG A 1 84 ? -10.385 -2.370 -7.897 1.00 95.44 84 ARG A N 1
ATOM 690 C CA . ARG A 1 84 ? -11.694 -1.953 -7.345 1.00 95.44 84 ARG A CA 1
ATOM 691 C C . ARG A 1 84 ? -12.137 -2.764 -6.123 1.00 95.44 84 ARG A C 1
ATOM 693 O O . ARG A 1 84 ? -13.031 -2.338 -5.409 1.00 95.44 84 ARG A O 1
ATOM 700 N N . HIS A 1 85 ? -11.531 -3.929 -5.913 1.00 95.94 85 HIS A N 1
ATOM 701 C CA . HIS A 1 85 ? -11.818 -4.820 -4.796 1.00 95.94 85 HIS A CA 1
ATOM 702 C C . HIS A 1 85 ? -10.826 -4.649 -3.645 1.00 95.94 85 HIS A C 1
ATOM 704 O O . HIS A 1 85 ? -10.874 -5.433 -2.718 1.00 95.94 85 HIS A O 1
ATOM 710 N N . ALA A 1 86 ? -9.899 -3.694 -3.698 1.00 96.88 86 ALA A N 1
ATOM 711 C CA . ALA A 1 86 ? -8.955 -3.477 -2.607 1.00 96.88 86 ALA A CA 1
ATOM 712 C C . ALA A 1 86 ? -9.549 -2.571 -1.520 1.00 96.88 86 ALA A C 1
ATOM 714 O O . ALA A 1 86 ? -10.272 -1.628 -1.836 1.00 96.88 86 ALA A O 1
ATOM 715 N N . ASP A 1 87 ? -9.197 -2.807 -0.265 1.00 96.88 87 ASP A N 1
ATOM 716 C CA . ASP A 1 87 ? -9.502 -1.900 0.845 1.00 96.88 87 ASP A CA 1
ATOM 717 C C . ASP A 1 87 ? -8.484 -0.749 0.894 1.00 96.88 87 ASP A C 1
ATOM 719 O O . ASP A 1 87 ? -8.820 0.385 1.233 1.00 96.88 87 ASP A O 1
ATOM 723 N N . MET A 1 88 ? -7.250 -1.028 0.456 1.00 97.81 88 MET A N 1
ATOM 724 C CA . MET A 1 88 ? -6.196 -0.038 0.256 1.00 97.81 88 MET A CA 1
ATOM 725 C C . MET A 1 88 ? -5.607 -0.125 -1.152 1.00 97.81 88 MET A C 1
ATOM 727 O O . MET A 1 88 ? -5.211 -1.203 -1.601 1.00 97.81 88 MET A O 1
ATOM 731 N N . VAL A 1 89 ? -5.475 1.013 -1.834 1.00 98.31 89 VAL A N 1
ATOM 732 C CA . VAL A 1 89 ? -4.692 1.121 -3.075 1.00 98.31 89 VAL A CA 1
ATOM 733 C C . VAL A 1 89 ? -3.484 2.007 -2.820 1.00 98.31 89 VAL A C 1
ATOM 735 O O . VAL A 1 89 ? -3.637 3.186 -2.508 1.00 98.31 89 VAL A O 1
ATOM 738 N N . ILE A 1 90 ? -2.292 1.443 -2.968 1.00 98.56 90 ILE A N 1
ATOM 739 C CA . ILE A 1 90 ? -1.019 2.111 -2.702 1.00 98.56 90 ILE A CA 1
ATOM 740 C C . ILE A 1 90 ? -0.327 2.382 -4.034 1.00 98.56 90 ILE A C 1
ATOM 742 O O . ILE A 1 90 ? -0.037 1.458 -4.792 1.00 98.56 90 ILE A O 1
ATOM 746 N N . SER A 1 91 ? -0.020 3.643 -4.305 1.00 98.00 91 SER A N 1
ATOM 747 C CA . SER A 1 91 ? 0.711 4.074 -5.492 1.00 98.00 91 SER A CA 1
ATOM 748 C C . SER A 1 91 ? 1.911 4.910 -5.073 1.00 98.00 91 SER A C 1
ATOM 750 O O . SER A 1 91 ? 1.744 6.033 -4.598 1.00 98.00 91 SER A O 1
ATOM 752 N N . PHE A 1 92 ? 3.114 4.386 -5.296 1.00 97.31 92 PHE A N 1
ATOM 753 C CA . PHE A 1 92 ? 4.338 5.181 -5.232 1.00 97.31 92 PHE A CA 1
ATOM 754 C C . PHE A 1 92 ? 4.572 5.870 -6.570 1.00 97.31 92 PHE A C 1
ATOM 756 O O . PHE A 1 92 ? 4.393 5.252 -7.617 1.00 97.31 92 PHE A O 1
ATOM 763 N N . MET A 1 93 ? 4.964 7.137 -6.547 1.00 95.62 93 MET A N 1
ATOM 764 C CA . MET A 1 93 ? 5.146 7.972 -7.732 1.00 95.62 93 MET A CA 1
ATOM 765 C C . MET A 1 93 ? 6.488 8.702 -7.644 1.00 95.62 93 MET A C 1
ATOM 767 O O . MET A 1 93 ? 6.972 8.950 -6.539 1.00 95.62 93 MET A O 1
ATOM 771 N N . PRO A 1 94 ? 7.100 9.071 -8.782 1.00 94.00 94 PRO A N 1
ATOM 772 C CA . PRO A 1 94 ? 8.275 9.933 -8.763 1.00 94.00 94 PRO A CA 1
ATOM 773 C C . PRO A 1 94 ? 7.980 11.230 -7.996 1.00 94.00 94 PRO A C 1
ATOM 775 O O . PRO A 1 94 ? 7.043 11.945 -8.344 1.00 94.00 94 PRO A O 1
ATOM 778 N N . GLY A 1 95 ? 8.762 11.506 -6.952 1.00 88.38 95 GLY A N 1
ATOM 779 C CA . GLY A 1 95 ? 8.765 12.802 -6.275 1.00 88.38 95 GLY A CA 1
ATOM 780 C C . GLY A 1 95 ? 9.728 13.784 -6.948 1.00 88.38 95 GLY A C 1
ATOM 781 O O . GLY A 1 95 ? 10.382 13.459 -7.941 1.00 88.38 95 GLY A O 1
ATOM 782 N N . ASP A 1 96 ? 9.871 14.976 -6.368 1.00 84.94 96 ASP A N 1
ATOM 783 C CA . ASP A 1 96 ? 10.650 16.079 -6.961 1.00 84.94 96 ASP A CA 1
ATOM 78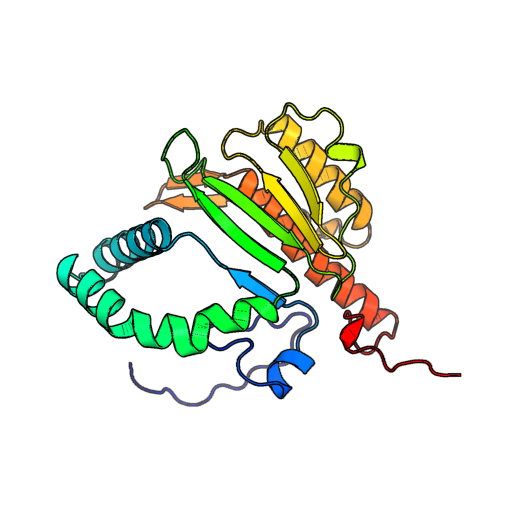4 C C . ASP A 1 96 ? 12.136 15.745 -7.176 1.00 84.94 96 ASP A C 1
ATOM 786 O O . ASP A 1 96 ? 12.777 16.296 -8.069 1.00 84.94 96 ASP A O 1
ATOM 790 N N . ARG A 1 97 ? 12.701 14.852 -6.353 1.00 83.25 97 ARG A N 1
ATOM 791 C CA . ARG A 1 97 ? 14.128 14.496 -6.410 1.00 83.25 97 ARG A CA 1
ATOM 792 C C . ARG A 1 97 ? 14.456 13.413 -7.438 1.00 83.25 97 ARG A C 1
ATOM 794 O O . ARG A 1 97 ? 15.619 13.245 -7.790 1.00 83.25 97 ARG A O 1
ATOM 801 N N . GLY A 1 98 ? 13.454 12.680 -7.932 1.00 80.75 98 GLY A N 1
ATOM 802 C CA . GLY A 1 98 ? 13.631 11.644 -8.958 1.00 80.75 98 GLY A CA 1
ATOM 803 C C . GLY A 1 98 ? 14.427 10.401 -8.526 1.00 80.75 98 GLY A C 1
ATOM 804 O O . GLY A 1 98 ? 14.698 9.529 -9.359 1.00 80.75 98 GLY A O 1
ATOM 805 N N . ASP A 1 99 ? 14.789 10.301 -7.247 1.00 86.75 99 ASP A N 1
ATOM 806 C CA . ASP A 1 99 ? 15.497 9.170 -6.652 1.00 86.75 99 ASP A CA 1
ATOM 807 C C . ASP A 1 99 ? 14.520 8.204 -5.939 1.00 86.75 99 ASP A C 1
ATOM 809 O O . ASP A 1 99 ? 13.372 8.567 -5.663 1.00 86.75 99 ASP A O 1
ATOM 813 N N . PRO A 1 100 ? 14.922 6.944 -5.690 1.00 83.69 100 PRO A N 1
ATOM 814 C CA . PRO A 1 100 ? 14.033 5.943 -5.106 1.00 83.69 100 PRO A CA 1
ATOM 815 C C . PRO A 1 100 ? 13.752 6.140 -3.606 1.00 83.69 100 PRO A C 1
ATOM 817 O O . PRO A 1 100 ? 12.829 5.507 -3.102 1.00 83.69 100 PRO A O 1
ATOM 820 N N . GLU A 1 101 ? 14.510 6.976 -2.892 1.00 88.19 101 GLU A N 1
ATOM 821 C CA . GLU A 1 101 ? 14.291 7.263 -1.464 1.00 88.19 101 GLU A CA 1
ATOM 822 C C . GLU A 1 101 ? 13.133 8.251 -1.270 1.00 88.19 101 GLU A C 1
ATOM 824 O O . GLU A 1 101 ? 12.350 8.128 -0.325 1.00 88.19 101 GLU A O 1
ATOM 829 N N . HIS A 1 102 ? 12.971 9.176 -2.218 1.00 94.06 102 HIS A N 1
ATOM 830 C CA . HIS A 1 102 ? 12.028 10.292 -2.142 1.00 94.06 102 HIS A CA 1
ATOM 831 C C . HIS A 1 102 ? 10.855 10.139 -3.119 1.00 94.06 102 HIS A C 1
ATOM 833 O O . HIS A 1 102 ? 10.455 11.094 -3.792 1.00 94.06 102 HIS A O 1
ATOM 839 N N . LEU A 1 103 ? 10.290 8.936 -3.211 1.00 96.00 103 LEU A N 1
ATOM 840 C CA . LEU A 1 103 ? 9.038 8.722 -3.933 1.00 96.00 103 LEU A CA 1
ATOM 841 C C . LEU A 1 103 ? 7.860 9.257 -3.126 1.00 96.00 103 LEU A C 1
ATOM 843 O O . LEU A 1 103 ? 7.761 9.013 -1.927 1.00 96.00 103 LEU A O 1
ATOM 847 N N . ASP A 1 104 ? 6.932 9.924 -3.801 1.00 96.75 104 ASP A N 1
ATOM 848 C CA . ASP A 1 104 ? 5.643 10.260 -3.210 1.00 96.75 104 ASP A CA 1
ATOM 849 C C . ASP A 1 104 ? 4.806 8.985 -3.053 1.00 96.75 104 ASP A C 1
ATOM 851 O O . ASP A 1 104 ? 4.833 8.108 -3.918 1.00 96.75 104 ASP A O 1
ATOM 855 N N . ALA A 1 105 ? 4.007 8.896 -1.995 1.00 97.56 105 ALA A N 1
ATOM 856 C CA . ALA A 1 105 ? 3.026 7.838 -1.806 1.00 97.56 105 ALA A CA 1
ATOM 857 C C . ALA A 1 105 ? 1.609 8.411 -1.833 1.00 97.56 105 ALA A C 1
ATOM 859 O O . ALA A 1 105 ? 1.288 9.378 -1.143 1.00 97.56 105 ALA A O 1
ATOM 860 N N . ARG A 1 106 ? 0.733 7.766 -2.601 1.00 97.62 106 ARG A N 1
ATOM 861 C CA . ARG A 1 106 ? -0.713 7.942 -2.516 1.00 97.62 106 ARG A CA 1
ATOM 862 C C . ARG A 1 106 ? -1.332 6.658 -1.992 1.00 97.62 106 ARG A C 1
ATOM 864 O O . ARG A 1 106 ? -1.160 5.602 -2.597 1.00 97.62 106 ARG A O 1
ATOM 871 N N . ILE A 1 107 ? -2.100 6.767 -0.918 1.00 97.88 107 ILE A N 1
ATOM 872 C CA . ILE A 1 107 ? -2.808 5.655 -0.292 1.00 97.88 107 ILE A CA 1
ATOM 873 C C . ILE A 1 107 ? -4.297 5.977 -0.337 1.00 97.88 107 ILE A C 1
ATOM 875 O O . ILE A 1 107 ? -4.776 6.873 0.355 1.00 97.88 107 ILE A O 1
ATOM 879 N N . VAL A 1 108 ? -5.028 5.272 -1.194 1.00 97.62 108 VAL A N 1
ATOM 880 C CA . VAL A 1 108 ? -6.491 5.321 -1.218 1.00 97.62 108 VAL A CA 1
ATOM 881 C C . VAL A 1 108 ? -7.010 4.312 -0.208 1.00 97.62 108 VAL A C 1
ATOM 883 O O . VAL A 1 108 ? -6.626 3.148 -0.257 1.00 97.62 108 VAL A O 1
ATOM 886 N N . MET A 1 109 ? -7.880 4.767 0.679 1.00 96.56 109 MET A N 1
ATOM 887 C CA . MET A 1 109 ? -8.490 4.028 1.776 1.00 96.56 109 MET A CA 1
ATOM 888 C C . MET A 1 109 ? -10.000 3.954 1.528 1.00 96.56 109 MET A C 1
ATOM 890 O O . MET A 1 109 ? -10.639 4.977 1.260 1.00 96.56 109 MET A O 1
ATOM 894 N N . ARG A 1 110 ? -10.559 2.741 1.543 1.00 95.56 110 ARG A N 1
ATOM 895 C CA . ARG A 1 110 ? -11.963 2.455 1.215 1.00 95.56 110 ARG A CA 1
ATOM 896 C C . ARG A 1 110 ? -12.729 1.945 2.436 1.00 95.56 110 ARG A C 1
ATOM 898 O O . ARG A 1 110 ? -12.172 1.201 3.231 1.00 95.56 110 ARG A O 1
ATOM 905 N N . PRO A 1 111 ? -14.044 2.200 2.534 1.00 91.69 111 PRO A N 1
ATOM 906 C CA . PRO A 1 111 ? -14.832 1.931 3.745 1.00 91.69 111 PRO A CA 1
ATOM 907 C C . PRO A 1 111 ? -15.063 0.438 4.066 1.00 91.69 111 PRO A C 1
ATOM 909 O O . PRO A 1 111 ? -15.810 0.124 4.993 1.00 91.69 111 PRO A O 1
ATOM 912 N N . GLY A 1 112 ? -14.457 -0.490 3.312 1.00 87.81 112 GLY A N 1
ATOM 913 C CA . GLY A 1 112 ? -14.533 -1.931 3.578 1.00 87.81 112 GLY A CA 1
ATOM 914 C C . GLY A 1 112 ? -13.896 -2.330 4.913 1.00 87.81 112 GLY A C 1
ATOM 915 O O . GLY A 1 112 ? -14.323 -3.310 5.521 1.00 87.81 112 GLY A O 1
ATOM 916 N N . ILE A 1 113 ? -12.936 -1.536 5.403 1.00 91.94 113 ILE A N 1
ATOM 917 C CA . ILE A 1 113 ? -12.313 -1.672 6.727 1.00 91.94 113 ILE A CA 1
ATOM 918 C C . ILE A 1 113 ? -12.274 -0.325 7.455 1.00 91.94 113 ILE A C 1
ATOM 920 O O . ILE A 1 113 ? -12.359 0.741 6.846 1.00 91.94 113 ILE A O 1
ATOM 924 N N . VAL A 1 114 ? -12.127 -0.372 8.780 1.00 90.50 114 VAL A N 1
ATOM 925 C CA . VAL A 1 114 ? -11.965 0.832 9.606 1.00 90.50 114 VAL A CA 1
ATOM 926 C C . VAL A 1 114 ? -10.518 1.321 9.512 1.00 90.50 114 VAL A C 1
ATOM 928 O O . VAL A 1 114 ? -9.581 0.584 9.821 1.00 90.50 114 VAL A O 1
ATOM 931 N N . HIS A 1 115 ? -10.340 2.568 9.077 1.00 92.62 115 HIS A N 1
ATOM 932 C CA . HIS A 1 115 ? -9.042 3.235 8.955 1.00 92.62 115 HIS A CA 1
ATOM 933 C C . HIS A 1 115 ? -8.698 4.053 10.206 1.00 92.62 115 HIS A C 1
ATOM 935 O O . HIS A 1 115 ? -9.607 4.472 10.926 1.00 92.62 115 HIS A O 1
ATOM 941 N N . PRO A 1 116 ? -7.401 4.275 10.497 1.00 91.50 116 PRO A N 1
ATOM 942 C CA . PRO A 1 116 ? -7.012 5.130 11.608 1.00 91.50 116 PRO A CA 1
ATOM 943 C C . PRO A 1 116 ? -7.414 6.584 11.329 1.00 91.50 116 PRO A C 1
ATOM 945 O O . PRO A 1 116 ? -7.310 7.069 10.203 1.00 91.50 116 PRO A O 1
ATOM 948 N N . GLU A 1 117 ? -7.836 7.298 12.372 1.00 85.94 117 GLU A N 1
ATOM 949 C CA . GLU A 1 117 ? -8.154 8.726 12.286 1.00 85.94 117 GLU A CA 1
ATOM 950 C C . GLU A 1 117 ? -6.864 9.548 12.205 1.00 85.94 117 GLU A C 1
ATOM 952 O O . GLU A 1 117 ? -6.170 9.725 13.206 1.00 85.94 117 GLU A O 1
ATOM 957 N N . LEU A 1 118 ? -6.547 10.052 11.010 1.00 87.19 118 LEU A N 1
ATOM 958 C CA . LEU A 1 118 ? -5.309 10.797 10.743 1.00 87.19 118 LEU A CA 1
ATOM 959 C C . LEU A 1 118 ? -5.489 12.321 10.742 1.00 87.19 118 LEU A C 1
ATOM 961 O O . LEU A 1 118 ? -4.500 13.047 10.720 1.00 87.19 118 LEU A O 1
ATOM 965 N N . SER A 1 119 ? -6.725 12.826 10.780 1.00 82.75 119 SER A N 1
ATOM 966 C CA . SER A 1 119 ? -7.016 14.268 10.727 1.00 82.75 119 SER A CA 1
ATOM 967 C C . SER A 1 119 ? -6.189 15.108 11.721 1.00 82.75 119 SER A C 1
ATOM 969 O O . SER A 1 119 ? -5.590 16.088 11.276 1.00 82.75 119 SER A O 1
ATOM 971 N N . PRO A 1 120 ? -6.027 14.710 13.005 1.00 81.25 120 PRO A N 1
ATOM 972 C CA . PRO A 1 120 ? -5.290 15.516 13.987 1.00 81.25 120 PRO A CA 1
ATOM 973 C C . PRO A 1 120 ? -3.810 15.739 13.646 1.00 81.25 120 PRO A C 1
ATOM 975 O O . PRO A 1 120 ? -3.222 16.730 14.066 1.00 81.25 120 PRO A O 1
ATOM 978 N N . VAL A 1 121 ? -3.195 14.831 12.880 1.00 81.38 121 VAL A N 1
ATOM 979 C CA . VAL A 1 121 ? -1.779 14.924 12.479 1.00 81.38 121 VAL A CA 1
ATOM 980 C C . VAL A 1 121 ? -1.586 15.479 11.073 1.00 81.38 121 VAL A C 1
ATOM 982 O O . VAL A 1 121 ? -0.459 15.538 10.591 1.00 81.38 121 VAL A O 1
ATOM 985 N N . ILE A 1 122 ? -2.663 15.896 10.401 1.00 81.81 122 ILE A N 1
ATOM 986 C CA . ILE A 1 122 ? -2.636 16.431 9.030 1.00 81.81 122 ILE A CA 1
ATOM 987 C C . ILE A 1 122 ? -3.043 17.914 8.991 1.00 81.81 122 ILE A C 1
ATOM 989 O O . ILE A 1 122 ? -2.724 18.613 8.026 1.00 81.81 122 ILE A O 1
ATOM 993 N N . GLU A 1 123 ? -3.654 18.435 10.059 1.00 61.44 123 GLU A N 1
ATOM 994 C CA . GLU A 1 123 ? -3.936 19.865 10.217 1.00 61.44 123 GLU A CA 1
ATOM 995 C C . GLU A 1 123 ? -2.647 20.702 10.073 1.00 61.44 123 GLU A C 1
ATOM 997 O O . GLU A 1 123 ? -1.630 20.431 10.715 1.00 61.44 123 GLU A O 1
ATOM 1002 N N . GLY A 1 124 ? -2.671 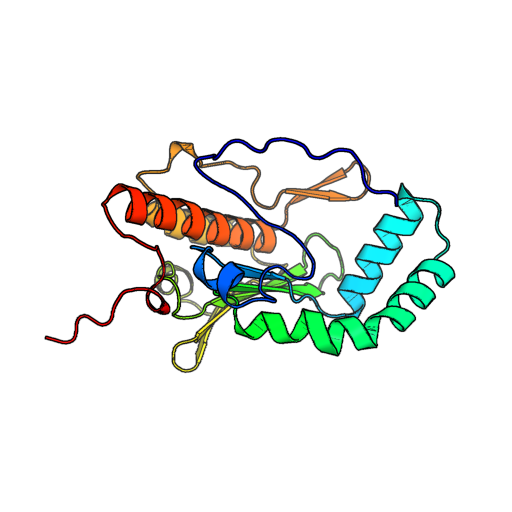21.683 9.159 1.00 57.66 124 GLY A N 1
ATOM 1003 C CA . GLY A 1 124 ? -1.546 22.585 8.862 1.00 57.66 124 GLY A CA 1
ATOM 1004 C C . GLY A 1 124 ? -1.149 22.683 7.383 1.00 57.66 124 GLY A C 1
ATOM 1005 O O . GLY A 1 124 ? -0.522 23.663 6.999 1.00 57.66 124 GLY A O 1
ATOM 1006 N N . GLY A 1 125 ? -1.538 21.720 6.535 1.00 54.66 125 GLY A N 1
ATOM 1007 C CA . GLY A 1 125 ? -1.521 21.820 5.062 1.00 54.66 125 GLY A CA 1
ATOM 1008 C C . GLY A 1 125 ? -0.172 22.034 4.345 1.00 54.66 125 GLY A C 1
ATOM 1009 O O . GLY A 1 125 ? -0.153 21.986 3.118 1.00 54.66 125 GLY A O 1
ATOM 1010 N N . ALA A 1 126 ? 0.943 22.245 5.051 1.00 58.75 126 ALA A N 1
ATOM 1011 C CA . ALA A 1 126 ? 2.207 22.684 4.445 1.00 58.75 126 ALA A CA 1
ATOM 1012 C C . ALA A 1 126 ? 3.368 21.666 4.509 1.00 58.75 126 ALA A C 1
ATOM 1014 O O . ALA A 1 126 ? 4.364 21.845 3.814 1.00 58.75 126 ALA A O 1
ATOM 1015 N N . ASP A 1 127 ? 3.237 20.562 5.252 1.00 77.88 127 ASP A N 1
ATOM 1016 C CA . ASP A 1 127 ? 4.398 19.739 5.649 1.00 77.88 127 ASP A CA 1
ATOM 1017 C C . ASP A 1 127 ? 4.492 18.387 4.923 1.00 77.88 127 ASP A C 1
ATOM 1019 O O . ASP A 1 127 ? 4.797 17.354 5.517 1.00 77.88 127 ASP A O 1
ATOM 1023 N N . GLY A 1 128 ? 4.195 18.365 3.623 1.00 85.62 128 GLY A N 1
ATOM 1024 C CA . GLY A 1 128 ? 4.392 17.168 2.800 1.00 85.62 128 GLY A CA 1
ATOM 1025 C C . GLY A 1 128 ? 3.404 16.024 3.057 1.00 85.62 128 GLY A C 1
ATOM 1026 O O . GLY A 1 128 ? 3.654 14.908 2.614 1.00 85.62 128 GLY A O 1
ATOM 1027 N N . ILE A 1 129 ? 2.275 16.278 3.722 1.00 90.38 129 ILE A N 1
ATOM 1028 C CA . ILE A 1 129 ? 1.180 15.313 3.878 1.00 90.38 129 ILE A CA 1
ATOM 1029 C C . ILE A 1 129 ? -0.176 15.987 3.673 1.00 90.38 129 ILE A C 1
ATOM 1031 O O . ILE A 1 129 ? -0.383 17.120 4.102 1.00 90.38 129 ILE A O 1
ATOM 1035 N N . SER A 1 130 ? -1.112 15.297 3.025 1.00 91.44 130 SER A N 1
ATOM 1036 C CA . SER A 1 130 ? -2.499 15.755 2.907 1.00 91.44 130 SER A CA 1
ATOM 1037 C C . SER A 1 130 ? -3.477 14.588 2.864 1.00 91.44 130 SER A C 1
ATOM 1039 O O . SER A 1 130 ? -3.160 13.514 2.355 1.00 91.44 130 SER A O 1
ATOM 1041 N N . LEU A 1 131 ? -4.680 14.803 3.390 1.00 91.38 131 LEU A N 1
ATOM 1042 C CA . LEU A 1 131 ? -5.777 13.843 3.348 1.00 91.38 131 LEU A CA 1
ATOM 1043 C C . LEU A 1 131 ? -6.954 14.479 2.622 1.00 91.38 131 LEU A C 1
ATOM 1045 O O . LEU A 1 131 ? -7.426 15.548 3.000 1.00 91.38 131 LEU A O 1
ATOM 1049 N N . VAL A 1 132 ? -7.427 13.814 1.573 1.00 90.88 132 VAL A N 1
ATOM 1050 C CA . VAL A 1 132 ? -8.560 14.279 0.771 1.00 90.88 132 VAL A CA 1
ATOM 1051 C C . VAL A 1 132 ? -9.661 13.232 0.828 1.00 90.88 132 VAL A C 1
ATOM 1053 O O . VAL A 1 132 ? -9.474 12.117 0.345 1.00 90.88 132 VAL A O 1
ATOM 1056 N N . ALA A 1 133 ? -10.815 13.589 1.387 1.00 89.94 133 ALA A N 1
ATOM 1057 C CA . ALA A 1 133 ? -11.996 12.732 1.381 1.00 89.94 133 ALA A CA 1
ATOM 1058 C C . ALA A 1 133 ? -12.813 12.935 0.093 1.00 89.94 133 ALA A C 1
ATOM 1060 O O . ALA A 1 133 ? -12.982 14.061 -0.380 1.00 89.94 133 ALA A O 1
ATOM 1061 N N . ARG A 1 134 ? -13.324 11.846 -0.488 1.00 88.56 134 ARG A N 1
ATOM 1062 C CA . ARG A 1 134 ? -14.212 11.837 -1.659 1.00 88.56 134 ARG A CA 1
ATOM 1063 C C . ARG A 1 134 ? -15.315 10.800 -1.450 1.00 88.56 134 ARG A C 1
ATOM 1065 O O . ARG A 1 134 ? -15.132 9.615 -1.716 1.00 88.56 134 ARG A O 1
ATOM 1072 N N . GLY A 1 135 ? -16.477 11.255 -0.985 1.00 87.81 135 GLY A N 1
ATOM 1073 C CA . GLY A 1 135 ? -17.557 10.352 -0.586 1.00 87.81 135 GLY A CA 1
ATOM 1074 C C . GLY A 1 135 ? -17.121 9.498 0.605 1.00 87.81 135 GLY A C 1
ATOM 1075 O O . GLY A 1 135 ? -16.698 10.044 1.618 1.00 87.81 135 GLY A O 1
ATOM 1076 N N . ALA A 1 136 ? -17.205 8.174 0.469 1.00 85.88 136 ALA A N 1
ATOM 1077 C CA . ALA A 1 136 ? -16.772 7.233 1.502 1.00 85.88 136 ALA A CA 1
ATOM 1078 C C . ALA A 1 136 ? -15.289 6.820 1.388 1.00 85.88 136 ALA A C 1
ATOM 1080 O O . ALA A 1 136 ? -14.785 6.127 2.266 1.00 85.88 136 ALA A O 1
ATOM 1081 N N . GLU A 1 137 ? -14.592 7.219 0.318 1.00 92.50 137 GLU A N 1
ATOM 1082 C CA . GLU A 1 137 ? -13.157 6.971 0.158 1.00 92.50 137 GLU A CA 1
ATOM 1083 C C . GLU A 1 137 ? -12.340 8.158 0.678 1.00 92.50 137 GLU A C 1
ATOM 1085 O O . GLU A 1 137 ? -12.737 9.319 0.548 1.00 92.50 137 GLU A O 1
ATOM 1090 N N . SER A 1 138 ? -11.148 7.884 1.196 1.00 93.44 138 SER A N 1
ATOM 1091 C CA . SER A 1 138 ? -10.158 8.909 1.520 1.00 93.44 138 SER A CA 1
ATOM 1092 C C . SER A 1 138 ? -8.836 8.624 0.810 1.00 93.44 138 SER A C 1
ATOM 1094 O O . SER A 1 138 ? -8.483 7.486 0.518 1.00 93.44 138 SER A O 1
ATOM 1096 N N . SER A 1 139 ? -8.119 9.674 0.422 1.00 94.88 139 SER A N 1
ATOM 1097 C CA . SER A 1 139 ? -6.816 9.587 -0.237 1.00 94.88 139 SER A CA 1
ATOM 1098 C C . SER A 1 139 ? -5.788 10.329 0.598 1.00 94.88 139 SER A C 1
ATOM 1100 O O . SER A 1 139 ? -5.833 11.558 0.674 1.00 94.88 139 SER A O 1
ATOM 1102 N N . LEU A 1 140 ? -4.867 9.581 1.198 1.00 95.00 140 LEU A N 1
ATOM 1103 C CA . LEU A 1 140 ? -3.692 10.122 1.861 1.00 95.00 140 LEU A CA 1
ATOM 1104 C C . LEU A 1 140 ? -2.579 10.315 0.832 1.00 95.00 140 LEU A C 1
ATOM 1106 O O . LEU A 1 140 ? -2.244 9.391 0.093 1.00 95.00 140 LEU A O 1
ATOM 1110 N N . TRP A 1 141 ? -2.005 11.506 0.795 1.00 95.06 141 TRP A N 1
ATOM 1111 C CA . TRP A 1 141 ? -0.836 11.836 -0.007 1.00 95.06 141 TRP A CA 1
ATOM 1112 C C . TRP A 1 141 ? 0.317 12.163 0.922 1.00 95.06 141 TRP A C 1
ATOM 1114 O O . TRP A 1 141 ? 0.184 13.048 1.763 1.00 95.06 141 TRP A O 1
ATOM 1124 N N . VAL A 1 142 ? 1.440 11.479 0.742 1.00 95.31 142 VAL A N 1
ATOM 1125 C CA . VAL A 1 142 ? 2.678 11.693 1.488 1.00 95.31 142 VAL A CA 1
ATOM 1126 C C . VAL A 1 142 ? 3.777 12.003 0.482 1.00 95.31 142 VAL A C 1
ATOM 1128 O O . VAL A 1 142 ? 4.057 11.204 -0.408 1.00 95.31 142 VAL A O 1
ATOM 1131 N N . ARG A 1 143 ? 4.383 13.179 0.593 1.00 95.31 143 ARG A N 1
ATOM 1132 C CA . ARG A 1 143 ? 5.471 13.620 -0.277 1.00 95.31 143 ARG A CA 1
ATOM 1133 C C . ARG A 1 143 ? 6.753 12.888 0.089 1.00 95.31 143 ARG A C 1
ATOM 1135 O O . ARG A 1 143 ? 7.061 12.739 1.268 1.00 95.31 143 ARG A O 1
ATOM 1142 N N . GLY A 1 144 ? 7.550 12.536 -0.913 1.00 94.88 144 GLY A N 1
ATOM 1143 C CA . GLY A 1 144 ? 8.901 11.994 -0.758 1.00 94.88 144 GLY A CA 1
ATOM 1144 C C . GLY A 1 144 ? 9.833 12.882 0.059 1.00 94.88 144 GLY A C 1
ATOM 1145 O O . GLY A 1 144 ? 10.814 12.407 0.613 1.00 94.88 144 GLY A O 1
ATOM 1146 N N . THR A 1 145 ? 9.516 14.172 0.152 1.00 93.12 145 THR A N 1
ATOM 1147 C CA . THR A 1 145 ? 10.284 15.192 0.870 1.00 93.12 145 THR A CA 1
ATOM 1148 C C . THR A 1 145 ? 9.775 15.472 2.286 1.00 93.12 145 THR A C 1
ATOM 1150 O O . THR A 1 145 ? 10.256 16.415 2.917 1.00 93.12 145 THR A O 1
ATOM 1153 N N . ILE A 1 146 ? 8.810 14.695 2.795 1.00 93.31 146 ILE A N 1
ATOM 1154 C CA . ILE A 1 146 ? 8.338 14.817 4.179 1.00 93.31 146 ILE A CA 1
ATOM 1155 C C . ILE A 1 146 ? 9.515 14.698 5.158 1.00 93.31 146 ILE A C 1
ATOM 1157 O O . ILE A 1 146 ? 10.403 13.861 4.994 1.00 93.31 146 ILE A O 1
ATOM 1161 N N . SER A 1 147 ? 9.545 15.560 6.176 1.00 92.44 147 SER A N 1
ATOM 1162 C CA . SER A 1 147 ? 10.629 15.532 7.157 1.00 92.44 147 SER A CA 1
ATOM 1163 C C . SER A 1 147 ? 10.500 14.312 8.083 1.00 92.44 147 SER A C 1
ATOM 1165 O O . SER A 1 147 ? 9.377 13.930 8.429 1.00 92.44 147 SER A O 1
ATOM 1167 N N . PRO A 1 148 ? 11.615 13.737 8.573 1.00 92.25 148 PRO A N 1
ATOM 1168 C CA . PRO A 1 148 ? 11.565 12.632 9.532 1.00 92.25 148 PRO A CA 1
ATOM 1169 C C . PRO A 1 148 ? 10.775 12.966 10.804 1.00 92.25 148 PRO A C 1
ATOM 1171 O O . PRO A 1 148 ? 10.032 12.133 11.307 1.00 92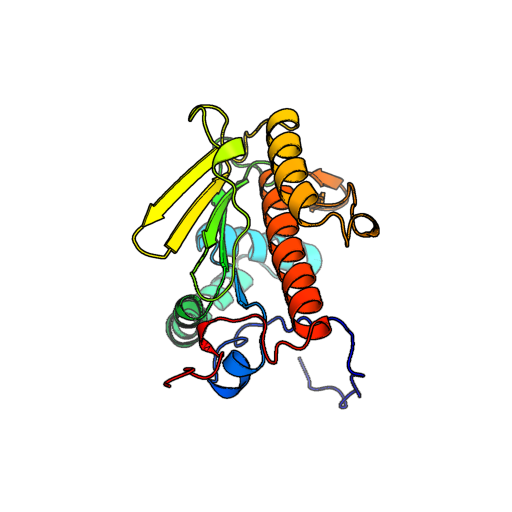.25 148 PRO A O 1
ATOM 1174 N N . ALA A 1 149 ? 10.864 14.207 11.297 1.00 91.44 149 ALA A N 1
ATOM 1175 C CA . ALA A 1 149 ? 10.097 14.653 12.461 1.00 91.44 149 ALA A CA 1
ATOM 1176 C C . ALA A 1 149 ? 8.580 14.640 12.201 1.00 91.44 149 ALA A C 1
ATOM 1178 O O . ALA A 1 149 ? 7.805 14.242 13.071 1.00 91.44 149 ALA A O 1
ATOM 1179 N N . ARG A 1 150 ? 8.149 15.045 10.997 1.00 91.31 150 ARG A N 1
ATOM 1180 C CA . ARG A 1 150 ? 6.734 14.996 10.613 1.00 91.31 150 ARG A CA 1
ATOM 1181 C C . ARG A 1 150 ? 6.265 13.558 10.408 1.00 91.31 150 ARG A C 1
ATOM 1183 O O . ARG A 1 150 ? 5.185 13.225 10.885 1.00 91.31 150 ARG A O 1
ATOM 1190 N N . SER A 1 151 ? 7.081 12.728 9.757 1.00 93.06 151 SER A N 1
ATOM 1191 C CA . SER A 1 151 ? 6.840 11.287 9.602 1.00 93.06 151 SER A CA 1
ATOM 1192 C C . SER A 1 151 ? 6.623 10.619 10.960 1.00 93.06 151 SER A C 1
ATOM 1194 O O . SER A 1 151 ? 5.564 10.045 11.201 1.00 93.06 151 SER A O 1
ATOM 1196 N N . ALA A 1 152 ? 7.545 10.837 11.903 1.00 91.81 152 ALA A N 1
ATOM 1197 C CA . ALA A 1 152 ? 7.462 10.302 13.256 1.00 91.81 152 ALA A CA 1
ATOM 1198 C C . ALA A 1 152 ? 6.169 10.712 13.978 1.00 91.81 152 ALA A C 1
ATOM 1200 O O . ALA A 1 152 ? 5.529 9.866 14.588 1.00 91.81 152 ALA A O 1
ATOM 1201 N N . ALA A 1 153 ? 5.728 11.971 13.870 1.00 90.81 153 ALA A N 1
ATOM 1202 C CA . ALA A 1 153 ? 4.473 12.413 14.490 1.00 90.81 153 ALA A CA 1
ATOM 1203 C C . ALA A 1 153 ? 3.239 11.656 13.957 1.00 90.81 153 ALA A C 1
ATOM 1205 O O . ALA A 1 153 ? 2.316 11.356 14.714 1.00 90.81 153 ALA A O 1
ATOM 1206 N N . ILE A 1 154 ? 3.225 11.330 12.662 1.00 91.75 154 ILE A N 1
ATOM 1207 C CA . ILE A 1 154 ? 2.163 10.521 12.051 1.00 91.75 154 ILE A CA 1
ATOM 1208 C C . ILE A 1 154 ? 2.270 9.074 12.526 1.00 91.75 154 ILE A C 1
ATOM 1210 O O . ILE A 1 154 ? 1.256 8.468 12.869 1.00 91.75 154 ILE A O 1
ATOM 1214 N N . GLU A 1 155 ? 3.488 8.527 12.566 1.00 93.44 155 GLU A N 1
ATOM 1215 C CA . GLU A 1 155 ? 3.721 7.176 13.066 1.00 93.44 155 GLU A CA 1
ATOM 1216 C C . GLU A 1 155 ? 3.236 7.024 14.513 1.00 93.44 155 GLU A C 1
ATOM 1218 O O . GLU A 1 155 ? 2.509 6.076 14.803 1.00 93.44 155 GLU A O 1
ATOM 1223 N N . GLU A 1 156 ? 3.555 7.973 15.400 1.00 91.75 156 GLU A N 1
ATOM 1224 C CA . GLU A 1 156 ? 3.064 7.980 16.785 1.00 91.75 156 GLU A CA 1
ATOM 1225 C C . GLU A 1 156 ? 1.537 7.973 16.850 1.00 91.75 156 GLU A C 1
ATOM 1227 O O . GLU A 1 156 ? 0.962 7.144 17.548 1.00 91.75 156 GLU A O 1
ATOM 1232 N N . ALA A 1 157 ? 0.858 8.817 16.068 1.00 91.62 157 ALA A N 1
ATOM 1233 C CA . ALA A 1 157 ? -0.604 8.856 16.078 1.00 91.62 157 ALA A CA 1
ATOM 1234 C C . ALA A 1 157 ? -1.249 7.534 15.625 1.00 91.62 157 ALA A C 1
ATOM 1236 O O . ALA A 1 157 ? -2.324 7.167 16.107 1.00 91.62 157 ALA A O 1
ATOM 1237 N N . VAL A 1 158 ? -0.600 6.793 14.720 1.00 93.75 158 VAL A N 1
ATOM 1238 C CA . VAL A 1 158 ? -1.047 5.446 14.339 1.00 93.75 158 VAL A CA 1
ATOM 1239 C C . VAL A 1 158 ? -0.725 4.433 15.447 1.00 93.75 158 VAL A C 1
ATOM 1241 O O . VAL A 1 158 ? -1.571 3.595 15.772 1.00 93.75 158 VAL A O 1
ATOM 1244 N N . TRP A 1 159 ? 0.452 4.523 16.076 1.00 93.75 159 TRP A N 1
ATOM 1245 C CA . TRP A 1 159 ? 0.852 3.666 17.199 1.00 93.75 159 TRP A CA 1
ATOM 1246 C C . TRP A 1 159 ? -0.009 3.853 18.449 1.00 93.75 159 TRP A C 1
ATOM 1248 O O . TRP A 1 159 ? -0.292 2.864 19.130 1.00 93.75 159 TRP A O 1
ATOM 1258 N N . ASP A 1 160 ? -0.506 5.060 18.708 1.00 91.50 160 ASP A N 1
ATOM 1259 C CA . ASP A 1 160 ? -1.434 5.343 19.805 1.00 91.50 160 ASP A CA 1
ATOM 1260 C C . ASP A 1 160 ? -2.742 4.551 19.670 1.00 91.50 160 ASP A C 1
ATOM 1262 O O . ASP A 1 160 ? -3.363 4.127 20.643 1.00 91.50 160 ASP A O 1
ATOM 1266 N N . ARG A 1 161 ? -3.153 4.238 18.438 1.00 90.94 161 ARG A N 1
ATOM 1267 C CA . ARG A 1 161 ? -4.314 3.371 18.183 1.00 90.94 161 ARG A CA 1
ATOM 1268 C C . ARG A 1 161 ? -3.989 1.878 18.284 1.00 90.94 161 ARG A C 1
ATOM 1270 O O . ARG A 1 161 ? -4.901 1.055 18.241 1.00 90.94 161 ARG A O 1
ATOM 1277 N N . MET A 1 162 ? -2.716 1.524 18.444 1.00 92.25 162 MET A N 1
ATOM 1278 C CA . MET A 1 162 ? -2.199 0.157 18.517 1.00 92.25 162 MET A CA 1
ATOM 1279 C C . MET A 1 162 ? -1.455 -0.130 19.827 1.00 92.25 162 MET A C 1
ATOM 1281 O O . MET A 1 162 ? -0.564 -0.978 19.851 1.00 92.25 162 MET A O 1
ATOM 1285 N N . HIS A 1 163 ? -1.812 0.517 20.944 1.00 89.00 163 HIS A N 1
ATOM 1286 C CA . HIS A 1 163 ? -1.147 0.285 22.238 1.00 89.00 163 HIS A CA 1
ATOM 1287 C C . HIS A 1 163 ? -1.078 -1.201 22.645 1.00 89.00 163 HIS A C 1
ATOM 1289 O O . HIS A 1 163 ? -0.078 -1.647 23.209 1.00 89.00 163 HIS A O 1
ATOM 1295 N N . PHE A 1 164 ? -2.100 -1.994 22.301 1.00 89.88 164 PHE A N 1
ATOM 1296 C CA . PHE A 1 164 ? -2.145 -3.444 22.544 1.00 89.88 164 PHE A CA 1
ATOM 1297 C C . PHE A 1 164 ? -1.117 -4.249 21.722 1.00 89.88 164 PHE A C 1
ATOM 1299 O O . PHE A 1 164 ? -0.874 -5.424 21.998 1.00 89.88 164 PHE A O 1
ATOM 1306 N N . ALA A 1 165 ? -0.505 -3.627 20.717 1.00 91.06 165 ALA A N 1
ATOM 1307 C CA . ALA A 1 165 ? 0.472 -4.210 19.809 1.00 91.06 165 ALA A CA 1
ATOM 1308 C C . ALA A 1 165 ? 1.809 -3.451 19.802 1.00 91.06 165 ALA A C 1
ATOM 1310 O O . ALA A 1 165 ? 2.599 -3.600 18.873 1.00 91.06 165 ALA A O 1
ATOM 1311 N N . SER A 1 166 ? 2.100 -2.682 20.855 1.00 88.62 166 SER A N 1
ATOM 1312 C CA . SER A 1 166 ? 3.354 -1.927 21.017 1.00 88.62 166 SER A CA 1
ATOM 1313 C C . SER A 1 166 ? 4.621 -2.782 20.870 1.00 88.62 166 SER A C 1
ATOM 1315 O O . SER A 1 166 ? 5.641 -2.295 20.393 1.00 88.62 166 SER A O 1
ATOM 1317 N N . HIS A 1 167 ? 4.547 -4.076 21.193 1.00 90.94 167 HIS A N 1
ATOM 1318 C CA . HIS A 1 167 ? 5.630 -5.048 21.000 1.00 90.94 167 HIS A CA 1
ATOM 1319 C C . HIS A 1 167 ? 6.016 -5.291 19.528 1.00 90.94 167 HIS A C 1
ATOM 1321 O O . HIS A 1 167 ? 7.065 -5.876 19.273 1.00 90.94 167 HIS A O 1
ATOM 1327 N N . LEU A 1 168 ? 5.185 -4.879 18.562 1.00 91.12 168 LEU A N 1
ATOM 1328 C CA . LEU A 1 168 ? 5.477 -4.966 17.125 1.00 91.12 168 LEU A CA 1
ATOM 1329 C C . LEU A 1 168 ? 6.211 -3.733 16.590 1.00 91.12 168 LEU A C 1
ATOM 1331 O O . LEU A 1 168 ? 6.590 -3.706 15.418 1.00 91.12 168 LEU A O 1
ATOM 1335 N N . ARG A 1 169 ? 6.390 -2.701 17.420 1.00 92.06 169 ARG A N 1
ATOM 1336 C CA . ARG A 1 169 ? 7.041 -1.461 17.015 1.00 92.06 169 ARG A CA 1
ATOM 1337 C C . ARG A 1 169 ? 8.493 -1.724 16.623 1.00 92.06 169 ARG A C 1
ATOM 1339 O O . ARG A 1 169 ? 9.245 -2.367 17.350 1.00 92.06 169 ARG A O 1
ATOM 1346 N N . THR A 1 170 ? 8.879 -1.234 15.448 1.00 89.56 170 THR A N 1
ATOM 1347 C CA . THR A 1 170 ? 10.202 -1.454 14.862 1.00 89.56 170 THR A CA 1
ATOM 1348 C C . THR A 1 170 ? 10.670 -0.209 14.124 1.00 89.56 170 THR A C 1
ATOM 1350 O O . THR A 1 170 ? 9.876 0.462 13.472 1.00 89.56 170 THR A O 1
ATOM 1353 N N . GLU A 1 171 ? 11.969 0.074 14.187 1.00 85.56 171 GLU A N 1
ATOM 1354 C CA . GLU A 1 171 ? 12.595 1.176 13.443 1.00 85.56 171 GLU A CA 1
ATOM 1355 C C . GLU A 1 171 ? 12.820 0.829 11.962 1.00 85.56 171 GLU A C 1
ATOM 1357 O O . GLU A 1 171 ? 13.161 1.696 11.163 1.00 85.56 171 GLU A O 1
ATOM 1362 N N . ARG A 1 172 ? 12.577 -0.432 11.579 1.00 91.94 172 ARG A N 1
ATOM 1363 C CA . ARG A 1 172 ? 12.847 -0.949 10.232 1.00 91.94 172 ARG A CA 1
ATOM 1364 C C . ARG A 1 172 ? 11.780 -0.606 9.192 1.00 91.94 172 ARG A C 1
ATOM 1366 O O . ARG A 1 172 ? 11.953 -0.924 8.015 1.00 91.94 172 ARG A O 1
ATOM 1373 N N . LEU A 1 173 ? 10.659 -0.007 9.597 1.00 95.25 173 LEU A N 1
ATOM 1374 C CA . LEU A 1 173 ? 9.654 0.452 8.638 1.00 95.25 173 LEU A CA 1
ATOM 1375 C C . LEU A 1 173 ? 10.254 1.540 7.745 1.00 95.25 173 LEU A C 1
ATOM 1377 O O . LEU A 1 173 ? 10.960 2.429 8.211 1.00 95.25 173 LEU A O 1
ATOM 1381 N N . GLY A 1 174 ? 9.985 1.445 6.447 1.00 95.94 174 GLY A N 1
ATOM 1382 C CA . GLY A 1 174 ? 10.552 2.332 5.438 1.00 95.94 174 GLY A CA 1
ATOM 1383 C C . GLY A 1 174 ? 11.942 1.939 4.955 1.00 95.94 174 GLY A C 1
ATOM 1384 O O . GLY A 1 174 ? 12.425 2.559 4.010 1.00 95.94 174 GLY A O 1
ATOM 1385 N N . GLU A 1 175 ? 12.583 0.923 5.539 1.00 96.25 175 GLU A N 1
ATOM 1386 C CA . GLU A 1 175 ? 13.872 0.432 5.054 1.00 96.25 175 GLU A CA 1
ATOM 1387 C C . GLU A 1 175 ? 13.723 -0.349 3.741 1.00 96.25 175 GLU A C 1
ATOM 1389 O O . GLU A 1 175 ? 12.865 -1.225 3.596 1.00 96.25 175 GLU A O 1
ATOM 1394 N N . PHE A 1 176 ? 14.607 -0.079 2.782 1.00 93.44 176 PHE A N 1
ATOM 1395 C CA . PHE A 1 176 ? 14.718 -0.835 1.536 1.00 93.44 176 PHE A CA 1
ATOM 1396 C C . PHE A 1 176 ? 16.166 -0.857 1.033 1.00 93.44 176 PHE A C 1
ATOM 1398 O O . PHE A 1 176 ? 17.020 -0.117 1.512 1.00 93.44 176 PHE A O 1
ATOM 1405 N N . THR A 1 177 ? 16.466 -1.736 0.072 1.00 89.38 177 THR A N 1
ATOM 1406 C CA . THR A 1 177 ? 17.829 -1.896 -0.461 1.00 89.38 177 THR A CA 1
ATOM 1407 C C . THR A 1 177 ? 17.915 -1.545 -1.939 1.00 89.38 177 THR A C 1
ATOM 1409 O O . THR A 1 177 ? 17.090 -1.984 -2.744 1.00 89.38 177 THR A O 1
ATOM 1412 N N . VAL A 1 178 ? 18.960 -0.800 -2.306 1.00 83.62 178 VAL A N 1
ATOM 1413 C CA . VAL A 1 178 ? 19.355 -0.554 -3.699 1.00 83.62 178 VAL A CA 1
ATOM 1414 C C . VAL A 1 178 ? 20.780 -1.070 -3.870 1.00 83.62 178 VAL A C 1
ATOM 1416 O O . VAL A 1 178 ? 21.733 -0.543 -3.302 1.00 83.62 178 VAL A O 1
ATOM 1419 N N . GLY A 1 179 ? 20.933 -2.169 -4.611 1.00 82.38 179 GLY A N 1
ATOM 1420 C CA . GLY A 1 179 ? 22.191 -2.919 -4.610 1.00 82.38 179 GLY A CA 1
ATOM 1421 C C . GLY A 1 179 ? 22.460 -3.513 -3.223 1.00 82.38 179 GLY A C 1
ATOM 1422 O O . GLY A 1 179 ? 21.704 -4.375 -2.776 1.00 82.38 179 GLY A O 1
ATOM 1423 N N . THR A 1 180 ? 23.525 -3.057 -2.562 1.00 83.75 180 THR A N 1
ATOM 1424 C CA . THR A 1 180 ? 23.903 -3.440 -1.188 1.00 83.75 180 THR A CA 1
ATOM 1425 C C . THR A 1 180 ? 23.679 -2.326 -0.165 1.00 83.75 180 THR A C 1
ATOM 1427 O O . THR A 1 180 ? 23.859 -2.562 1.028 1.00 83.75 180 THR A O 1
ATOM 1430 N N . ALA A 1 181 ? 23.314 -1.122 -0.610 1.00 88.75 181 ALA A N 1
ATOM 1431 C CA . ALA A 1 181 ? 23.080 0.009 0.272 1.00 88.75 181 ALA A CA 1
ATOM 1432 C C . ALA A 1 181 ? 21.683 -0.086 0.896 1.00 88.75 181 ALA A C 1
ATOM 1434 O O . ALA A 1 181 ? 20.704 -0.419 0.218 1.00 88.75 181 ALA A O 1
ATOM 1435 N N . LEU A 1 182 ? 21.618 0.170 2.203 1.00 93.31 182 LEU A N 1
ATOM 1436 C CA . LEU A 1 182 ? 20.378 0.284 2.960 1.00 93.31 182 LEU A CA 1
ATOM 1437 C C . LEU A 1 182 ? 19.928 1.743 2.931 1.00 93.31 182 LEU A C 1
ATOM 1439 O O . LEU A 1 182 ? 20.709 2.640 3.241 1.00 93.31 182 LEU A O 1
ATOM 1443 N N . HIS A 1 183 ? 18.671 1.953 2.571 1.00 93.81 183 HIS A N 1
ATOM 1444 C CA . HIS A 1 183 ? 18.038 3.258 2.465 1.00 93.81 183 HIS A CA 1
ATOM 1445 C C . HIS A 1 183 ? 16.764 3.278 3.302 1.00 93.81 183 HIS A C 1
ATOM 1447 O O . HIS A 1 183 ? 16.206 2.221 3.606 1.00 93.81 183 HIS A O 1
ATOM 1453 N N . ARG A 1 184 ? 16.274 4.476 3.628 1.00 94.56 184 ARG A N 1
ATOM 1454 C CA . ARG A 1 184 ? 14.994 4.681 4.311 1.00 94.56 184 ARG A CA 1
ATOM 1455 C C . ARG A 1 184 ? 14.128 5.642 3.507 1.00 94.56 184 ARG A C 1
ATOM 1457 O O . ARG A 1 184 ? 14.622 6.641 2.999 1.00 94.56 184 ARG A O 1
ATOM 1464 N N . SER A 1 185 ? 12.841 5.336 3.406 1.00 96.19 185 SER A N 1
ATOM 1465 C CA . SER A 1 185 ? 11.834 6.202 2.802 1.00 96.19 185 SER A CA 1
ATOM 1466 C C . SER A 1 185 ? 10.695 6.429 3.792 1.00 96.19 185 SER A C 1
ATOM 1468 O O . SER A 1 185 ? 10.036 5.482 4.220 1.00 96.19 185 SER A O 1
ATOM 1470 N N . GLU A 1 186 ? 10.452 7.689 4.149 1.00 95.81 186 GLU A N 1
ATOM 1471 C CA . GLU A 1 186 ? 9.389 8.056 5.093 1.00 95.81 186 GLU A CA 1
ATOM 1472 C C . GLU A 1 186 ? 7.978 7.750 4.551 1.00 95.81 186 GLU A C 1
ATOM 1474 O O . GLU A 1 186 ? 7.178 7.145 5.269 1.00 95.81 186 GLU A O 1
ATOM 1479 N N . PRO A 1 187 ? 7.650 8.026 3.269 1.00 96.69 187 PRO A N 1
ATOM 1480 C CA . PRO A 1 187 ? 6.379 7.576 2.698 1.00 96.69 187 PRO A CA 1
ATOM 1481 C C . PRO A 1 187 ? 6.211 6.055 2.714 1.00 96.69 187 PRO A C 1
ATOM 1483 O O . PRO A 1 187 ? 5.099 5.564 2.924 1.00 96.69 187 PRO A O 1
ATOM 1486 N N . LEU A 1 188 ? 7.296 5.293 2.525 1.00 97.44 188 LEU A N 1
ATOM 1487 C CA . LEU A 1 188 ? 7.262 3.836 2.649 1.00 97.44 188 LEU A CA 1
ATOM 1488 C C . LEU A 1 188 ? 7.015 3.402 4.100 1.00 97.44 188 LEU A C 1
ATOM 1490 O O . LEU A 1 188 ? 6.214 2.492 4.307 1.00 97.44 188 LEU A O 1
ATOM 1494 N N . ALA A 1 189 ? 7.640 4.060 5.083 1.00 97.06 189 ALA A N 1
ATOM 1495 C CA . ALA A 1 189 ? 7.435 3.781 6.506 1.00 97.06 189 ALA A CA 1
ATOM 1496 C C . ALA A 1 189 ? 5.965 3.957 6.902 1.00 97.06 189 ALA A C 1
ATOM 1498 O O . ALA A 1 189 ? 5.343 3.015 7.394 1.00 97.06 189 ALA A O 1
ATOM 1499 N N . ILE A 1 190 ? 5.376 5.113 6.576 1.00 96.38 190 ILE A N 1
ATOM 1500 C CA . ILE A 1 190 ? 3.958 5.407 6.834 1.00 96.38 190 ILE A CA 1
ATOM 1501 C C . ILE A 1 190 ? 3.056 4.389 6.127 1.00 96.38 190 ILE A C 1
ATOM 1503 O O . ILE A 1 190 ? 2.116 3.862 6.721 1.00 96.38 190 ILE A O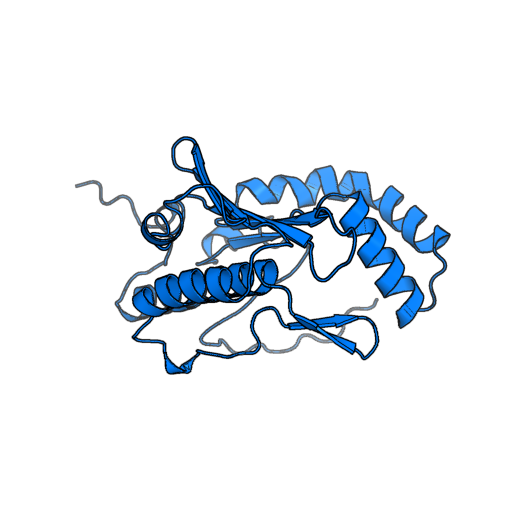 1
ATOM 1507 N N . THR A 1 191 ? 3.354 4.060 4.867 1.00 97.81 191 THR A N 1
ATOM 1508 C CA . THR A 1 191 ? 2.581 3.075 4.098 1.00 97.81 191 THR A CA 1
ATOM 1509 C C . THR A 1 191 ? 2.596 1.696 4.761 1.00 97.81 191 THR A C 1
ATOM 1511 O O . THR A 1 191 ? 1.543 1.083 4.945 1.00 97.81 191 THR A O 1
ATOM 1514 N N . GLN A 1 192 ? 3.778 1.199 5.134 1.00 97.75 192 GLN A N 1
ATOM 1515 C CA . GLN A 1 192 ? 3.929 -0.100 5.791 1.00 97.75 192 GLN A CA 1
ATOM 1516 C C . GLN A 1 192 ? 3.271 -0.112 7.173 1.00 97.75 192 GLN A C 1
ATOM 1518 O O . GLN A 1 192 ? 2.640 -1.106 7.532 1.00 97.75 192 GLN A O 1
ATOM 1523 N N . LEU A 1 193 ? 3.361 0.992 7.920 1.00 97.25 193 LEU A N 1
ATOM 1524 C CA . LEU A 1 193 ? 2.710 1.135 9.217 1.00 97.25 193 LEU A CA 1
ATOM 1525 C C . LEU A 1 193 ? 1.184 1.066 9.102 1.00 97.25 193 LEU A C 1
ATOM 1527 O O . LEU A 1 193 ? 0.546 0.398 9.910 1.00 97.25 193 LEU A O 1
ATOM 1531 N N . LEU A 1 194 ? 0.590 1.696 8.084 1.00 97.00 194 LEU A N 1
ATOM 1532 C CA . LEU A 1 194 ? -0.853 1.609 7.845 1.00 97.00 194 LEU A CA 1
ATOM 1533 C C . LEU A 1 194 ? -1.283 0.184 7.474 1.00 97.00 194 LEU A C 1
ATOM 1535 O O . LEU A 1 194 ? -2.290 -0.302 7.983 1.00 97.00 194 LEU A O 1
ATOM 1539 N N . VAL A 1 195 ? -0.509 -0.528 6.651 1.00 97.06 195 VAL A N 1
ATOM 1540 C CA . VAL A 1 195 ? -0.782 -1.949 6.374 1.00 97.06 195 VAL A CA 1
ATOM 1541 C C . VAL A 1 195 ? -0.703 -2.774 7.663 1.00 97.06 195 VAL A C 1
ATOM 1543 O O . VAL A 1 195 ? -1.614 -3.551 7.946 1.00 97.06 195 VAL A O 1
ATOM 1546 N N . LEU A 1 196 ? 0.338 -2.572 8.479 1.00 96.31 196 LEU A N 1
ATOM 1547 C CA . LEU A 1 196 ? 0.487 -3.242 9.773 1.00 96.31 196 LEU A CA 1
ATOM 1548 C C . LEU A 1 196 ? -0.700 -2.954 10.702 1.00 96.31 196 LEU A C 1
ATOM 1550 O O . LEU A 1 196 ? -1.231 -3.884 11.309 1.00 96.31 196 LEU A O 1
ATOM 1554 N N . TYR A 1 197 ? -1.147 -1.698 10.762 1.00 96.31 197 TYR A N 1
ATOM 1555 C CA . TYR A 1 197 ? -2.327 -1.286 11.518 1.00 96.31 197 TYR A CA 1
ATOM 1556 C C . TYR A 1 197 ? -3.546 -2.125 11.164 1.00 96.31 197 TYR A C 1
ATOM 1558 O O . TYR A 1 197 ? -4.198 -2.681 12.050 1.00 96.31 197 TYR A O 1
ATOM 1566 N N . HIS A 1 198 ? -3.822 -2.290 9.875 1.00 96.00 198 HIS A N 1
ATOM 1567 C CA . HIS A 1 198 ? -4.966 -3.070 9.422 1.00 96.00 198 HIS A CA 1
ATOM 1568 C C . HIS A 1 198 ? -4.840 -4.558 9.739 1.00 96.00 198 HIS A C 1
ATOM 1570 O O . HIS A 1 198 ? -5.815 -5.168 10.169 1.00 96.00 198 HIS A O 1
ATOM 1576 N N . LEU A 1 199 ? -3.647 -5.143 9.610 1.00 94.38 199 LEU A N 1
ATOM 1577 C CA . LEU A 1 199 ? -3.430 -6.546 9.977 1.00 94.38 199 LEU A CA 1
ATOM 1578 C C . LEU A 1 199 ? -3.688 -6.770 11.474 1.00 94.38 199 LEU A C 1
ATOM 1580 O O . LEU A 1 199 ? -4.432 -7.665 11.876 1.00 94.38 199 LEU A O 1
ATOM 1584 N N . VAL A 1 200 ? -3.091 -5.932 12.315 1.00 94.31 200 VAL A N 1
ATOM 1585 C CA . VAL A 1 200 ? -3.161 -6.055 13.773 1.00 94.31 200 VAL A CA 1
ATOM 1586 C C . VAL A 1 200 ? -4.576 -5.805 14.297 1.00 94.31 200 VAL A C 1
ATOM 1588 O O . VAL A 1 200 ? -5.043 -6.540 15.170 1.00 94.31 200 VAL A O 1
ATOM 1591 N N . THR A 1 201 ? -5.276 -4.808 13.755 1.00 93.12 201 THR A N 1
ATOM 1592 C CA . THR A 1 201 ? -6.664 -4.511 14.132 1.00 93.12 201 THR A CA 1
ATOM 1593 C C . THR A 1 201 ? -7.633 -5.586 13.651 1.00 93.12 201 THR A C 1
ATOM 1595 O O . THR A 1 201 ? -8.496 -5.991 14.429 1.00 93.12 201 THR A O 1
ATOM 1598 N N . ALA A 1 202 ? -7.449 -6.131 12.442 1.00 92.62 202 ALA A N 1
ATOM 1599 C CA . ALA A 1 202 ? -8.230 -7.266 11.950 1.00 92.62 202 ALA A CA 1
ATOM 1600 C C . ALA A 1 202 ? -8.100 -8.485 12.874 1.00 92.62 202 ALA A C 1
ATOM 1602 O O . ALA A 1 202 ? -9.101 -9.046 13.320 1.00 92.62 202 ALA A O 1
ATOM 1603 N N . ARG A 1 203 ? -6.866 -8.839 13.259 1.00 91.88 203 ARG A N 1
ATOM 1604 C CA . ARG A 1 203 ? -6.619 -9.923 14.219 1.00 91.88 203 ARG A CA 1
ATOM 1605 C C . ARG A 1 203 ? -7.286 -9.658 15.569 1.00 91.88 203 ARG A C 1
ATOM 1607 O O . ARG A 1 203 ? -7.849 -10.582 16.151 1.00 91.88 203 ARG A O 1
ATOM 1614 N N . ALA A 1 204 ? -7.202 -8.432 16.085 1.00 90.25 204 ALA A N 1
ATOM 1615 C CA . ALA A 1 204 ? -7.835 -8.075 17.352 1.00 90.25 204 ALA A CA 1
ATOM 1616 C C . ALA A 1 204 ? -9.365 -8.206 17.277 1.00 90.25 204 ALA A C 1
ATOM 1618 O O . ALA A 1 204 ? -9.964 -8.770 18.189 1.00 90.25 204 ALA A O 1
ATOM 1619 N N . ALA A 1 205 ? -9.986 -7.762 16.181 1.00 88.88 205 ALA A N 1
ATOM 1620 C CA . ALA A 1 205 ? -11.423 -7.905 15.959 1.00 88.88 205 ALA A CA 1
ATOM 1621 C C . ALA A 1 205 ? -11.854 -9.382 15.928 1.00 88.88 205 ALA A C 1
ATOM 1623 O O . ALA A 1 205 ? -12.794 -9.760 16.627 1.00 88.88 205 ALA A O 1
ATOM 1624 N N . ILE A 1 206 ? -11.124 -10.230 15.195 1.00 87.94 206 ILE A N 1
ATOM 1625 C CA . ILE A 1 206 ? -11.393 -11.676 15.129 1.00 87.94 206 ILE A CA 1
ATOM 1626 C C . ILE A 1 206 ? -11.221 -12.335 16.503 1.00 87.94 206 ILE A C 1
ATOM 1628 O O . ILE A 1 206 ? -12.066 -13.116 16.933 1.00 87.94 206 ILE A O 1
ATOM 1632 N N . ALA A 1 207 ? -10.163 -11.988 17.241 1.00 87.94 207 ALA A N 1
ATOM 1633 C CA . ALA A 1 207 ? -9.926 -12.518 18.585 1.00 87.94 207 ALA A CA 1
ATOM 1634 C C . ALA A 1 207 ? -11.027 -12.131 19.591 1.00 87.94 207 ALA A C 1
ATOM 1636 O O . ALA A 1 207 ? -11.254 -12.857 20.558 1.00 87.94 207 ALA A O 1
ATOM 1637 N N . LEU A 1 208 ? -11.720 -11.012 19.356 1.00 87.44 208 LEU A N 1
ATOM 1638 C CA . LEU A 1 208 ? -12.873 -10.553 20.134 1.00 87.44 208 LEU A CA 1
ATOM 1639 C C . LEU A 1 208 ? -14.213 -11.137 19.642 1.00 87.44 208 LEU A C 1
ATOM 1641 O O . LEU A 1 208 ? -15.262 -10.780 20.177 1.00 87.44 208 LEU A O 1
ATOM 1645 N N . GLY A 1 209 ? -14.188 -12.050 18.664 1.00 83.69 209 GLY A N 1
ATOM 1646 C CA . GLY A 1 209 ? -15.354 -12.803 18.200 1.00 83.69 209 GLY A CA 1
ATOM 1647 C C . GLY A 1 209 ? -16.021 -12.270 16.930 1.00 83.69 209 GLY A C 1
ATOM 1648 O O . GLY A 1 209 ? -17.122 -12.713 16.612 1.00 83.69 209 GLY A O 1
ATOM 1649 N N . ALA A 1 210 ? -15.400 -11.334 16.202 1.00 80.38 210 ALA A N 1
ATOM 1650 C CA . ALA A 1 210 ? -15.869 -10.978 14.863 1.00 80.38 210 ALA A CA 1
ATOM 1651 C C . ALA A 1 210 ? -15.589 -12.122 13.872 1.00 80.38 210 ALA A C 1
ATOM 1653 O O . ALA A 1 210 ? -14.497 -12.686 13.877 1.00 80.38 210 ALA A O 1
ATOM 1654 N N . GLU A 1 211 ? -16.549 -12.443 12.998 1.00 74.50 211 GLU A N 1
ATOM 1655 C CA . GLU A 1 211 ? -16.334 -13.438 11.933 1.00 74.50 211 GLU A CA 1
ATOM 1656 C C . GLU A 1 211 ? -15.369 -12.926 10.854 1.00 74.50 211 GLU A C 1
ATOM 1658 O O . GLU A 1 211 ? -14.571 -13.700 10.339 1.00 74.50 211 GLU A O 1
ATOM 1663 N N . HIS A 1 212 ? -15.422 -11.624 10.547 1.00 75.62 212 HIS A N 1
ATOM 1664 C CA . HIS A 1 212 ? -14.541 -10.946 9.594 1.00 75.62 212 HIS A CA 1
ATOM 1665 C C . HIS A 1 212 ? -14.203 -9.539 10.092 1.00 75.62 212 HIS A C 1
ATOM 1667 O O . HIS A 1 212 ? -15.016 -8.891 10.756 1.00 75.62 212 HIS A O 1
ATOM 1673 N N . ALA A 1 213 ? -13.033 -9.021 9.712 1.00 79.12 213 ALA A N 1
ATOM 1674 C CA . ALA A 1 213 ? -12.657 -7.631 9.998 1.00 79.12 213 ALA A CA 1
ATOM 1675 C C . ALA A 1 213 ? -13.391 -6.591 9.124 1.00 79.12 213 ALA A C 1
ATOM 1677 O O . ALA A 1 213 ? -13.286 -5.385 9.359 1.00 79.12 213 ALA A O 1
ATOM 1678 N N . ARG A 1 214 ? -14.108 -7.053 8.094 1.00 81.69 214 ARG A N 1
ATOM 1679 C CA . ARG A 1 214 ? -14.688 -6.220 7.041 1.00 81.69 214 ARG A CA 1
ATOM 1680 C C . ARG A 1 214 ? -16.177 -5.974 7.209 1.00 81.69 214 ARG A C 1
ATOM 1682 O O . ARG A 1 214 ? -16.948 -6.885 7.500 1.00 81.69 214 ARG A O 1
ATOM 1689 N N . SER A 1 215 ? -16.579 -4.733 6.956 1.00 71.56 215 SER A N 1
ATOM 1690 C CA . SER A 1 215 ? -17.961 -4.268 7.104 1.00 71.56 215 SER A CA 1
ATOM 1691 C C . SER A 1 215 ? -18.887 -4.777 5.995 1.00 71.56 215 SER A C 1
ATOM 1693 O O . SER A 1 215 ? -20.069 -4.991 6.243 1.00 71.56 215 SER A O 1
ATOM 1695 N N . ASP A 1 216 ? -18.356 -5.014 4.791 1.00 67.62 216 ASP A N 1
ATOM 1696 C CA . ASP A 1 216 ? -19.108 -5.486 3.619 1.00 67.62 216 ASP A CA 1
ATOM 1697 C C . ASP A 1 216 ? -19.374 -7.001 3.621 1.00 67.62 216 ASP A C 1
ATOM 1699 O O . ASP A 1 216 ? -20.174 -7.484 2.822 1.00 67.62 216 ASP A O 1
ATOM 1703 N N . LEU A 1 217 ? -18.730 -7.732 4.534 1.00 57.75 217 LEU A N 1
ATOM 1704 C CA . LEU A 1 217 ? -18.925 -9.165 4.773 1.00 57.75 217 LEU A CA 1
ATOM 1705 C C . LEU A 1 217 ? -19.639 -9.449 6.104 1.00 57.75 217 LEU A C 1
ATOM 1707 O O . LEU A 1 217 ? -19.956 -10.600 6.397 1.00 57.75 217 LEU A O 1
ATOM 1711 N N . ALA A 1 218 ? -19.923 -8.418 6.906 1.00 48.75 218 ALA A N 1
ATOM 1712 C CA . ALA A 1 218 ? -20.761 -8.568 8.085 1.00 48.75 218 ALA A CA 1
ATOM 1713 C C . ALA A 1 218 ? -22.203 -8.874 7.635 1.00 48.75 218 ALA A C 1
ATOM 1715 O O . ALA A 1 218 ? -22.731 -8.158 6.776 1.00 48.75 218 ALA A O 1
ATOM 1716 N N . PRO A 1 219 ? -22.878 -9.904 8.185 1.00 40.66 219 PRO A N 1
ATOM 1717 C CA . PRO A 1 219 ? -24.272 -10.151 7.849 1.00 40.66 219 PRO A CA 1
ATOM 1718 C C . PRO A 1 219 ? -25.076 -8.888 8.155 1.00 40.66 219 PRO A C 1
ATOM 1720 O O . PRO A 1 219 ? -24.950 -8.314 9.242 1.00 40.66 219 PRO A O 1
ATOM 1723 N N . SER A 1 220 ? -25.893 -8.445 7.193 1.00 39.72 220 SER A N 1
ATOM 1724 C CA . SER A 1 220 ? -26.873 -7.389 7.435 1.00 39.72 220 SER A CA 1
ATOM 1725 C C . SER A 1 220 ? -27.680 -7.811 8.656 1.00 39.72 220 SER A C 1
ATOM 1727 O O . SER A 1 220 ? -28.452 -8.767 8.598 1.00 39.72 220 SER A O 1
ATOM 1729 N N . ARG A 1 221 ? -27.480 -7.133 9.789 1.00 38.06 221 ARG A N 1
ATOM 1730 C CA . ARG A 1 221 ? -28.412 -7.218 10.910 1.00 38.06 221 ARG A CA 1
ATOM 1731 C C . ARG A 1 221 ? -29.667 -6.464 10.489 1.00 38.06 221 ARG A C 1
ATOM 1733 O O . ARG A 1 221 ? -29.894 -5.335 10.909 1.00 38.06 221 ARG A O 1
ATOM 1740 N N . THR A 1 222 ? -30.438 -7.069 9.594 1.00 33.69 222 THR A N 1
ATOM 1741 C CA . THR A 1 222 ? -31.827 -6.699 9.366 1.00 33.69 222 THR A CA 1
ATOM 1742 C C . THR A 1 222 ? -32.605 -7.285 10.542 1.00 33.69 222 THR A C 1
ATOM 1744 O O . THR A 1 222 ? -32.789 -8.499 10.628 1.00 33.69 222 THR A O 1
ATOM 1747 N N . LEU A 1 223 ? -32.922 -6.420 11.508 1.00 33.69 223 LEU A N 1
ATOM 1748 C CA . LEU A 1 223 ? -34.006 -6.631 12.468 1.00 33.69 223 LEU A CA 1
ATOM 1749 C C . LEU A 1 223 ? -35.351 -6.453 11.759 1.00 33.69 223 LEU A C 1
ATOM 1751 O O . LEU A 1 223 ? -35.415 -5.579 10.863 1.00 33.69 223 LEU A O 1
#